Protein 2H0A (pdb70)

B-factor: mean 55.29, std 18.14, range [10.22, 100.34]

CATH classification: 3.40.50.2300 (+1 more: 3.40.50.2300)

Sequence (258 aa):
TVSVLLPFVATEFYRRLVEGIEGVLLEQRYDLALFPILSLARLKYLTDGLILASYDLTRLPTERPVVLVDAQNPRYDSVYLDNRLGGRLAGAYLARFPGPIFAIAVEEEPDRRTVFAERMAGFQEALKEAGRPFSPDRLYITRHSQEGGRLALRHFLEKASPPLNVFAGADQVALGVLEEAVRLGLTPGRDVRVLGFDGHPFAEEAGLSTIAQPVEAMGARAAQLLLERMRGYQGPPREVRFEPVLVERASTGTPPAA

Secondary structure (DSSP, 8-state):
-EEEEE--S--HHHHHHHHHHHHHHGGGT-EEEE----S--------SEEEEES------S-SS-EEEESS--TTSEEEEE-SHHHHHHHHHHHTTSSS-EEEEEE--S-----HHHHHHHHHHHHHHHTT----GGGEEEE-SSHHHHHHHHHHHHTT-PSSEEEE-SSHHHHHHHHHHHHTTS-TTTTSEEEEEES--THHHHHT-EEEE--HHHHHHHHHHHHHHHHTT--SS--EEEE--EEE--TTT------

Organism: Thermus thermophilus (strain ATCC 27634 / DSM 579 / HB8) (NCBI:txid300852)

Nearest PDB structures (foldseek):
  2h0a-assembly1_A  TM=1.004E+00  e=2.219E-51  Thermus thermophilus
  1bdh-assembly1_A  TM=8.514E-01  e=4.051E-16  Escherichia coli
  1jft-assembly1_A-2  TM=8.617E-01  e=2.755E-15  Escherichia coli
  2o20-assembly3_E  TM=8.132E-01  e=8.042E-15  Lactococcus lactis
  1jh9-assembly1_A-2  TM=8.436E-01  e=9.524E-15  Escherichia coli

Foldseek 3Di:
DEEEEEAADPDLLVVLLVVLQCVQQVVVVYHYHYDHDDDDDDPDDDHQAYEYEQADDVVDDDPHAYEYFCDDDQFAAYEHEQLLFQLLLVQLACLLADAEEAEEAADDPPPNDCSRVSSPNSNQVNNVVSVRGDDCQRYHYDHQALVSLLVNLVVNCVVDFPPYEYEHAAVRVLLNVQVNCVVPDDQQGGHYQYEHEAPRPVCVVSQHKYFHDSSSNSSNVSNVVSVCVSVPDDDGHHYHYDYTHTGHGRSYDDSDDD

InterPro domains:
  IPR000843 LacI-type HTH domain [PF00356] (7-52)
  IPR000843 LacI-type HTH domain [PR00036] (7-17)
  IPR000843 LacI-type HTH domain [PR00036] (17-27)
  IPR000843 LacI-type HTH domain [PS50932] (6-60)
  IPR000843 LacI-type HTH domain [SM00354] (5-75)
  IPR000843 LacI-type HTH domain [cd01392] (9-60)
  IPR010982 Lambda repressor-like, DNA-binding domain superfamily [G3DSA:1.10.260.40] (1-61)
  IPR010982 Lambda repressor-like, DNA-binding domain superfamily [SSF47413] (4-63)
  IPR028082 Periplasmic binding protein-like I [SSF53822] (65-339)
  IPR046335 Transcriptional regulator LacI/GalR-like, sensor domain [PF13377] (196-334)

Structure (mmCIF, N/CA/C/O backbone):
data_2H0A
#
_entry.id   2H0A
#
_cell.length_a   74.450
_cell.length_b   74.450
_cell.length_c   138.680
_cell.angle_alpha   90.00
_cell.angle_beta   90.00
_cell.angle_gamma   90.00
#
_symmetry.space_group_name_H-M   'P 41 21 2'
#
loop_
_entity.id
_entity.type
_entity.pdbx_description
1 polymer 'Transcriptional regulator'
2 water water
#
loop_
_atom_site.group_PDB
_atom_site.id
_atom_site.type_symbol
_atom_site.label_atom_id
_atom_site.label_alt_id
_atom_site.label_comp_id
_atom_site.label_asym_id
_atom_site.label_entity_id
_atom_site.label_seq_id
_atom_site.pdbx_PDB_ins_code
_atom_site.Cartn_x
_atom_site.Cartn_y
_atom_site.Cartn_z
_atom_site.occupancy
_atom_site.B_iso_or_equiv
_atom_site.auth_seq_id
_atom_site.auth_comp_id
_atom_site.auth_asym_id
_atom_site.auth_atom_id
_atom_site.pdbx_PDB_model_num
ATOM 1 N N . THR A 1 1 ? 10.141 28.673 63.817 1.00 74.80 65 THR A N 1
ATOM 2 C CA . THR A 1 1 ? 10.411 28.683 65.280 1.00 74.52 65 THR A CA 1
ATOM 3 C C . THR A 1 1 ? 11.684 29.465 65.638 1.00 74.94 65 THR A C 1
ATOM 4 O O . THR A 1 1 ? 11.613 30.571 66.177 1.00 74.47 65 THR A O 1
ATOM 8 N N . VAL A 1 2 ? 12.843 28.904 65.318 1.00 75.26 66 VAL A N 1
ATOM 9 C CA . VAL A 1 2 ? 14.114 29.548 65.632 1.00 74.50 66 VAL A CA 1
ATOM 10 C C . VAL A 1 2 ? 14.976 29.796 64.392 1.00 74.47 66 VAL A C 1
ATOM 11 O O . VAL A 1 2 ? 14.995 28.993 63.453 1.00 74.18 66 VAL A O 1
ATOM 15 N N . SER A 1 3 ? 15.691 30.915 64.402 1.00 73.89 67 SER A N 1
ATOM 16 C CA . SER A 1 3 ? 16.576 31.290 63.302 1.00 73.24 67 SER A CA 1
ATOM 17 C C . SER A 1 3 ? 18.013 31.371 63.830 1.00 71.98 67 SER A C 1
ATOM 18 O O . SER A 1 3 ? 18.249 31.889 64.927 1.00 70.34 67 SER A O 1
ATOM 21 N N . VAL A 1 4 ? 18.970 30.865 63.056 1.00 70.72 68 VAL A N 1
ATOM 22 C CA . VAL A 1 4 ? 20.365 30.884 63.486 1.00 70.69 68 VAL A CA 1
ATOM 23 C C . VAL A 1 4 ? 21.284 31.710 62.578 1.00 70.53 68 VAL A C 1
ATOM 24 O O . VAL A 1 4 ? 21.305 31.523 61.361 1.00 69.91 68 VAL A O 1
ATOM 28 N N . LEU A 1 5 ? 22.035 32.630 63.181 1.00 71.18 69 LEU A N 1
ATOM 29 C CA . LEU A 1 5 ? 22.964 33.478 62.439 1.00 71.76 69 LEU A CA 1
ATOM 30 C C . LEU A 1 5 ? 24.399 33.172 62.838 1.00 71.29 69 LEU A C 1
ATOM 31 O O . LEU A 1 5 ? 24.696 32.927 64.007 1.00 70.67 69 LEU A O 1
ATOM 36 N N . LEU A 1 6 ? 25.286 33.197 61.850 1.00 71.47 70 LEU A N 1
ATOM 37 C CA . LEU A 1 6 ? 26.693 32.875 62.053 1.00 70.99 70 LEU A CA 1
ATOM 38 C C . LEU A 1 6 ? 27.662 34.059 61.963 1.00 72.59 70 LEU A C 1
ATOM 39 O O . LEU A 1 6 ? 27.948 34.540 60.866 1.00 73.59 70 LEU A O 1
ATOM 44 N N . PRO A 1 7 ? 28.175 34.548 63.112 1.00 73.12 71 PRO A N 1
ATOM 45 C CA . PRO A 1 7 ? 29.117 35.679 63.147 1.00 73.64 71 PRO A CA 1
ATOM 46 C C . PRO A 1 7 ? 30.525 35.184 63.495 1.00 74.38 71 PRO A C 1
ATOM 47 O O . PRO A 1 7 ? 30.874 34.050 63.198 1.00 73.59 71 PRO A O 1
ATOM 51 N N . PHE A 1 8 ? 31.343 36.036 64.106 1.00 76.70 72 PHE A N 1
ATOM 52 C CA . PHE A 1 8 ? 32.682 35.615 64.509 1.00 79.12 72 PHE A CA 1
ATOM 53 C C . PHE A 1 8 ? 33.451 36.433 65.568 1.00 78.67 72 PHE A C 1
ATOM 54 O O . PHE A 1 8 ? 33.407 36.116 66.756 0.00 78.54 72 PHE A O 1
ATOM 62 N N . VAL A 1 9 ? 34.161 37.468 65.127 1.00 77.64 73 VAL A N 1
ATOM 63 C CA . VAL A 1 9 ? 35.005 38.326 65.974 1.00 74.65 73 VAL A CA 1
ATOM 64 C C . VAL A 1 9 ? 34.412 38.922 67.249 1.00 72.25 73 VAL A C 1
ATOM 65 O O . VAL A 1 9 ? 35.133 39.134 68.222 1.00 72.75 73 VAL A O 1
ATOM 69 N N . ALA A 1 10 ? 33.112 39.194 67.256 1.00 69.67 74 ALA A N 1
ATOM 70 C CA . ALA A 1 10 ? 32.469 39.800 68.420 1.00 66.42 74 ALA A CA 1
ATOM 71 C C . ALA A 1 10 ? 32.937 41.253 68.508 1.00 64.13 74 ALA A C 1
ATOM 72 O O . ALA A 1 10 ? 33.590 41.660 69.466 1.00 61.59 74 ALA A O 1
ATOM 74 N N . THR A 1 11 ? 32.598 42.019 67.476 1.00 62.01 75 THR A N 1
ATOM 75 C CA . THR A 1 11 ? 32.939 43.433 67.378 1.00 58.99 75 THR A CA 1
ATOM 76 C C . THR A 1 11 ? 31.638 44.219 67.463 1.00 55.62 75 THR A C 1
ATOM 77 O O . THR A 1 11 ? 30.561 43.629 67.446 1.00 55.65 75 THR A O 1
ATOM 81 N N . GLU A 1 12 ? 31.725 45.540 67.557 1.00 50.94 76 GLU A N 1
ATOM 82 C CA . GLU A 1 12 ? 30.520 46.357 67.649 1.00 48.25 76 GLU A CA 1
ATOM 83 C C . GLU A 1 12 ? 29.670 46.227 66.382 1.00 46.82 76 GLU A C 1
ATOM 84 O O . GLU A 1 12 ? 28.457 46.421 66.412 1.00 45.17 76 GLU A O 1
ATOM 90 N N . PHE A 1 13 ? 30.320 45.882 65.274 1.00 45.84 77 PHE A N 1
ATOM 91 C CA . PHE A 1 13 ? 29.645 45.733 63.992 1.00 44.99 77 PHE A CA 1
ATOM 92 C C . PHE A 1 13 ? 28.662 44.580 64.031 1.00 46.03 77 PHE A C 1
ATOM 93 O O . PHE A 1 13 ? 27.616 44.613 63.377 1.00 47.01 77 PHE A O 1
ATOM 101 N N . TYR A 1 14 ? 28.997 43.551 64.795 1.00 46.69 78 TYR A N 1
ATOM 102 C CA . TYR A 1 14 ? 28.120 42.405 64.892 1.00 47.69 78 TYR A CA 1
ATOM 103 C C . TYR A 1 14 ? 27.075 42.628 65.961 1.00 47.55 78 TYR A C 1
ATOM 104 O O . TYR A 1 14 ? 25.984 42.071 65.887 1.00 48.84 78 TYR A O 1
ATOM 113 N N . ARG A 1 15 ? 27.382 43.458 66.949 1.00 46.60 79 ARG A N 1
ATOM 114 C CA . ARG A 1 15 ? 26.388 43.710 67.977 1.00 46.09 79 ARG A CA 1
ATOM 115 C C . ARG A 1 15 ? 25.241 44.437 67.295 1.00 45.95 79 ARG A C 1
ATOM 116 O O . ARG A 1 15 ? 24.082 44.047 67.431 1.00 46.54 79 ARG A O 1
ATOM 124 N N . ARG A 1 16 ? 25.577 45.486 66.546 1.00 45.12 80 ARG A N 1
ATOM 125 C CA . ARG A 1 16 ? 24.579 46.286 65.834 1.00 43.93 80 ARG A CA 1
ATOM 126 C C . ARG A 1 16 ? 23.835 45.476 64.786 1.00 43.00 80 ARG A C 1
ATOM 127 O O . ARG 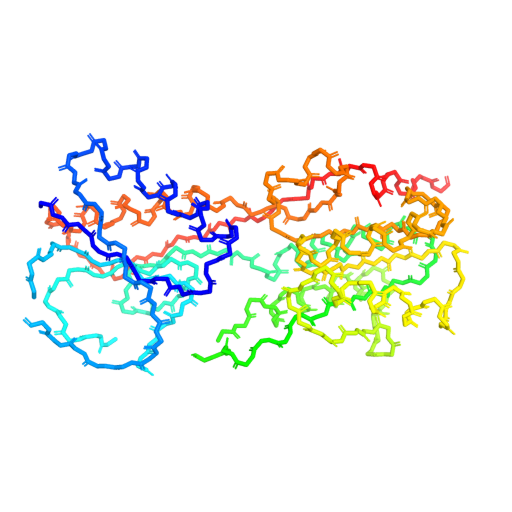A 1 16 ? 22.649 45.694 64.558 1.00 43.18 80 ARG A O 1
ATOM 135 N N . LEU A 1 17 ? 24.543 44.547 64.153 1.00 42.71 81 LEU A N 1
ATOM 136 C CA . LEU A 1 17 ? 23.972 43.705 63.110 1.00 41.96 81 LEU A CA 1
ATOM 137 C C . LEU A 1 17 ? 22.870 42.827 63.677 1.00 41.71 81 LEU A C 1
ATOM 138 O O . LEU A 1 17 ? 21.796 42.710 63.094 1.00 41.41 81 LEU A O 1
ATOM 143 N N . VAL A 1 18 ? 23.142 42.224 64.829 1.00 42.08 82 VAL A N 1
ATOM 144 C CA . VAL A 1 18 ? 22.193 41.341 65.496 1.00 41.02 82 VAL A CA 1
ATOM 145 C C . VAL A 1 18 ? 21.054 42.110 66.144 1.00 42.31 82 VAL A C 1
ATOM 146 O O . VAL A 1 18 ? 19.932 41.616 66.228 1.00 42.29 82 VAL A O 1
ATOM 150 N N . GLU A 1 19 ? 21.336 43.314 66.625 1.00 43.79 83 GLU A N 1
ATOM 151 C CA . GLU A 1 19 ? 20.282 44.116 67.221 1.00 46.12 83 GLU A CA 1
ATOM 152 C C . GLU A 1 19 ? 19.283 44.351 66.102 1.00 47.82 83 GLU A C 1
ATOM 153 O O . GLU A 1 19 ? 18.070 44.342 66.323 1.00 48.67 83 GLU A O 1
ATOM 159 N N . GLY A 1 20 ? 19.812 44.545 64.893 1.00 48.19 84 GLY A N 1
ATOM 160 C CA . GLY A 1 20 ? 18.974 44.774 63.733 1.00 48.53 84 GLY A CA 1
ATOM 161 C C . GLY A 1 20 ? 18.128 43.564 63.392 1.00 49.99 84 GLY A C 1
ATOM 162 O O . GLY A 1 20 ? 16.974 43.705 63.004 1.00 50.63 84 GLY A O 1
ATOM 163 N N . ILE A 1 21 ? 18.702 42.374 63.538 1.00 51.09 85 ILE A N 1
ATOM 164 C CA . ILE A 1 21 ? 18.001 41.126 63.248 1.00 51.73 85 ILE A CA 1
ATOM 165 C C . ILE A 1 21 ? 16.988 40.803 64.338 1.00 54.15 85 ILE A C 1
ATOM 166 O O . ILE A 1 21 ? 15.844 40.454 64.047 1.00 54.27 85 ILE A O 1
ATOM 171 N N . GLU A 1 22 ? 17.414 40.910 65.595 1.00 56.53 86 GLU A N 1
ATOM 172 C CA . GLU A 1 22 ? 16.529 40.630 66.722 1.00 58.93 86 GLU A CA 1
ATOM 173 C C . GLU A 1 22 ? 15.308 41.524 66.646 1.00 58.00 86 GLU A C 1
ATOM 174 O O . GLU A 1 22 ? 14.175 41.062 66.744 1.00 57.06 86 GLU A O 1
ATOM 180 N N . GLY A 1 23 ? 15.553 42.817 66.481 1.00 58.12 87 GLY A N 1
ATOM 181 C CA . GLY A 1 23 ? 14.458 43.758 66.384 1.00 58.36 87 GLY A CA 1
ATOM 182 C C . GLY A 1 23 ? 13.393 43.239 65.446 1.00 58.28 87 GLY A C 1
ATOM 183 O O . GLY A 1 23 ? 12.201 43.308 65.751 1.00 58.38 87 GLY A O 1
ATOM 184 N N . VAL A 1 24 ? 13.821 42.706 64.307 1.00 58.09 88 VAL A N 1
ATOM 185 C CA . VAL A 1 24 ? 12.884 42.182 63.328 1.00 58.45 88 VAL A CA 1
ATOM 186 C C . VAL A 1 24 ? 12.325 40.819 63.711 1.00 60.67 88 VAL A C 1
ATOM 187 O O . VAL A 1 24 ? 11.146 40.704 64.029 1.00 61.07 88 VAL A O 1
ATOM 191 N N . LEU A 1 25 ? 13.176 39.799 63.719 1.00 62.60 89 LEU A N 1
ATOM 192 C CA . LEU A 1 25 ? 12.744 38.440 64.026 1.00 65.45 89 LEU A CA 1
ATOM 193 C C . LEU A 1 25 ? 11.865 38.246 65.259 1.00 67.86 89 LEU A C 1
ATOM 194 O O . LEU A 1 25 ? 10.907 37.477 65.208 1.00 67.63 89 LEU A O 1
ATOM 199 N N . LEU A 1 26 ? 12.177 38.937 66.354 1.00 70.84 90 LEU A N 1
ATOM 200 C CA . LEU A 1 26 ? 11.390 38.796 67.575 1.00 73.09 90 LEU A CA 1
ATOM 201 C C . LEU A 1 26 ? 10.010 39.431 67.471 1.00 73.52 90 LEU A C 1
ATOM 202 O O . LEU A 1 26 ? 9.146 39.188 68.303 1.00 74.29 90 LEU A O 1
ATOM 207 N N . GLU A 1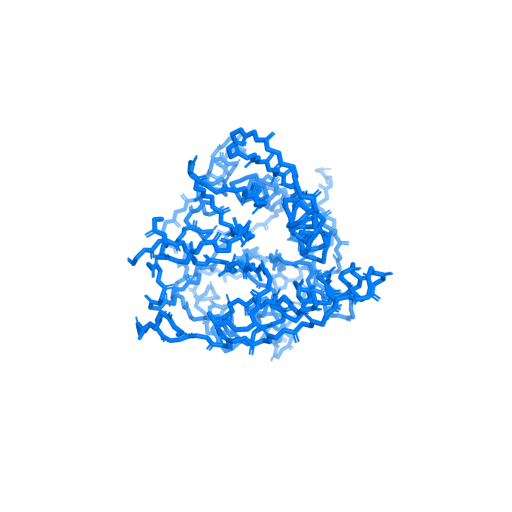 27 ? 9.801 40.257 66.458 1.00 73.94 91 GLU A N 1
ATOM 208 C CA . GLU A 1 27 ? 8.500 40.881 66.255 1.00 74.30 91 GLU A CA 1
ATOM 209 C C . GLU A 1 27 ? 7.568 39.848 65.620 1.00 74.00 91 GLU A C 1
ATOM 210 O O . GLU A 1 27 ? 6.354 39.897 65.793 1.00 74.11 91 GLU A O 1
ATOM 216 N N . GLN A 1 28 ? 8.162 38.912 64.886 1.00 73.41 92 GLN A N 1
ATOM 217 C CA . GLN A 1 28 ? 7.427 37.855 64.200 1.00 72.90 92 GLN A CA 1
ATOM 218 C C . GLN A 1 28 ? 7.447 36.561 64.994 1.00 74.07 92 GLN A C 1
ATOM 219 O O . GLN A 1 28 ? 7.169 35.487 64.459 1.00 73.30 92 GLN A O 1
ATOM 225 N N . ARG A 1 29 ? 7.794 36.679 66.272 1.00 76.12 93 ARG A N 1
ATOM 226 C CA . ARG A 1 29 ? 7.855 35.544 67.190 1.00 77.37 93 ARG A CA 1
ATOM 227 C C . ARG A 1 29 ? 8.880 34.456 66.864 1.00 76.15 93 ARG A C 1
ATOM 228 O O . ARG A 1 29 ? 8.638 33.281 67.132 1.00 76.25 93 ARG A O 1
ATOM 236 N N . TYR A 1 30 ? 10.013 34.832 66.280 1.00 74.56 94 TYR A N 1
ATOM 237 C CA . TYR A 1 30 ? 11.049 33.849 65.981 1.00 73.45 94 TYR A CA 1
ATOM 238 C C . TYR A 1 30 ? 12.165 33.988 67.007 1.00 73.71 94 TYR A C 1
ATOM 239 O O . TYR A 1 30 ? 12.411 35.081 67.521 1.00 72.68 94 TYR A O 1
ATOM 248 N N . ASP A 1 31 ? 12.828 32.878 67.314 1.00 74.71 95 ASP A N 1
ATOM 249 C CA . ASP A 1 31 ? 13.929 32.890 68.271 1.00 75.18 95 ASP A CA 1
ATOM 250 C C . ASP A 1 31 ? 15.248 32.949 67.518 1.00 74.16 95 ASP A C 1
ATOM 251 O O . ASP A 1 31 ? 15.374 32.389 66.431 1.00 74.48 95 ASP A O 1
ATOM 256 N N . LEU A 1 32 ? 16.232 33.623 68.100 1.00 72.97 96 LEU A N 1
ATOM 257 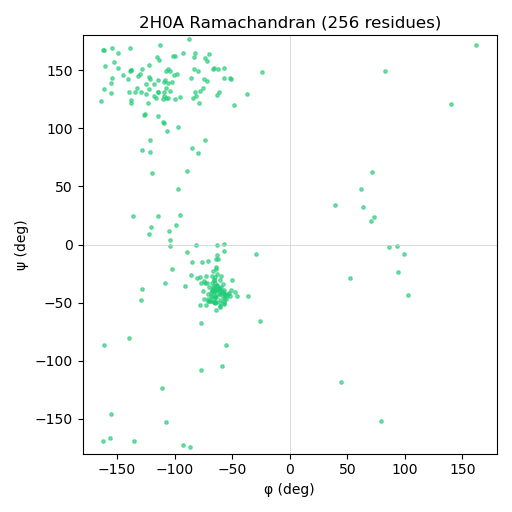C CA . LEU A 1 32 ? 17.531 33.758 67.457 1.00 72.70 96 LEU A CA 1
ATOM 258 C C . LEU A 1 32 ? 18.622 32.914 68.113 1.00 72.45 96 LEU A C 1
ATOM 259 O O . LEU A 1 32 ? 18.850 33.002 69.319 1.00 72.71 96 LEU A O 1
ATOM 264 N N . ALA A 1 33 ? 19.297 32.099 67.308 1.00 71.22 97 ALA A N 1
ATOM 265 C CA . ALA A 1 33 ? 20.374 31.248 67.803 1.00 69.87 97 ALA A CA 1
ATOM 266 C C . ALA A 1 33 ? 21.717 31.747 67.277 1.00 69.27 97 ALA A C 1
ATOM 267 O O . ALA A 1 33 ? 22.053 31.567 66.107 1.00 67.90 97 ALA A O 1
ATOM 269 N N . LEU A 1 34 ? 22.482 32.369 68.162 1.00 69.62 98 LEU A N 1
ATOM 270 C CA . LEU A 1 34 ? 23.783 32.930 67.821 1.00 69.80 98 LEU A CA 1
ATOM 271 C C . LEU A 1 34 ? 24.864 31.848 67.751 1.00 69.18 98 LEU A C 1
ATOM 272 O O . LEU A 1 34 ? 25.109 31.148 68.726 1.00 68.99 98 LEU A O 1
ATOM 277 N N . PHE A 1 35 ? 25.516 31.714 66.604 1.00 69.26 99 PHE A N 1
ATOM 278 C CA . PHE A 1 35 ? 26.564 30.713 66.460 1.00 69.70 99 PHE A CA 1
ATOM 279 C C . PHE A 1 35 ? 27.921 31.293 66.072 1.00 69.22 99 PHE A C 1
ATOM 280 O O . PHE A 1 35 ? 28.299 31.244 64.905 1.00 68.30 99 PHE A O 1
ATOM 288 N N . PRO A 1 36 ? 28.669 31.857 67.043 1.00 69.13 100 PRO A N 1
ATOM 289 C CA . PRO A 1 36 ? 29.984 32.416 66.708 1.00 69.43 100 PRO A CA 1
ATOM 290 C C . PRO A 1 36 ? 30.758 31.347 65.948 1.00 71.07 100 PRO A C 1
ATOM 291 O O . PRO A 1 36 ? 30.666 30.161 66.268 1.00 71.29 100 PRO A O 1
ATOM 295 N N . ILE A 1 37 ? 31.526 31.756 64.947 1.00 73.18 101 ILE A N 1
ATOM 296 C CA . ILE A 1 37 ? 32.232 30.776 64.145 1.00 75.64 101 ILE A CA 1
ATOM 297 C C . ILE A 1 37 ? 33.72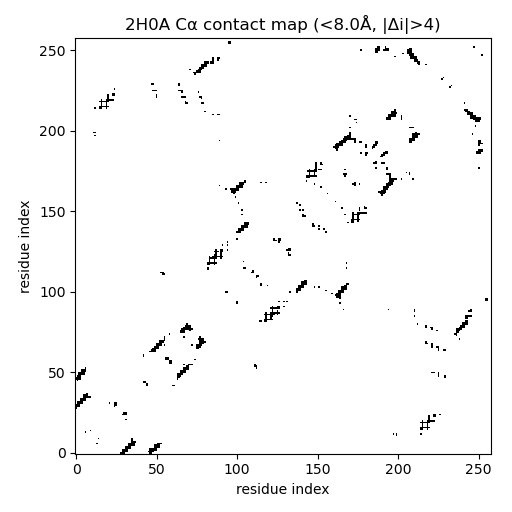0 30.929 63.885 1.00 78.94 101 ILE A C 1
ATOM 298 O O . ILE A 1 37 ? 34.263 32.027 63.777 1.00 78.96 101 ILE A O 1
ATOM 303 N N . LEU A 1 38 ? 34.343 29.760 63.797 1.00 82.04 102 LEU A N 1
ATOM 304 C CA . LEU A 1 38 ? 35.748 29.549 63.491 1.00 84.17 102 LEU A CA 1
ATOM 305 C C . LEU A 1 38 ? 35.530 28.373 62.545 1.00 86.79 102 LEU A C 1
ATOM 306 O O . LEU A 1 38 ? 34.901 27.388 62.927 1.00 87.36 102 LEU A O 1
ATOM 311 N N . SER A 1 39 ? 36.019 28.471 61.316 1.00 89.47 103 SER A N 1
ATOM 312 C CA . SER A 1 39 ? 35.811 27.402 60.331 1.00 91.39 103 SER A CA 1
ATOM 313 C C . SER A 1 39 ? 35.849 25.981 60.890 1.00 93.83 103 SER A C 1
ATOM 314 O O . SER A 1 39 ? 36.782 25.602 61.601 1.00 94.95 103 SER A O 1
ATOM 317 N N . LEU A 1 40 ? 34.817 25.213 60.553 1.00 95.36 104 LEU A N 1
ATOM 318 C CA . LEU A 1 40 ? 34.663 23.821 60.961 1.00 96.95 104 LEU A CA 1
ATOM 319 C C . LEU A 1 40 ? 33.762 23.144 59.922 1.00 98.83 104 LEU A C 1
ATOM 320 O O . LEU A 1 40 ? 33.809 23.481 58.742 1.00 100.24 104 LEU A O 1
ATOM 325 N N . ALA A 1 41 ? 32.939 22.198 60.357 1.00 99.94 105 ALA A N 1
ATOM 326 C CA . ALA A 1 41 ? 32.026 21.515 59.450 1.00 100.11 105 ALA A CA 1
ATOM 327 C C . ALA A 1 41 ? 30.954 20.790 60.243 1.00 100.32 105 ALA A C 1
ATOM 328 O O . ALA A 1 41 ? 31.252 19.957 61.100 1.00 100.27 105 ALA A O 1
ATOM 330 N N . ARG A 1 42 ? 29.701 21.115 59.948 1.00 100.18 106 ARG A N 1
ATOM 331 C CA . ARG A 1 42 ? 28.587 20.507 60.654 1.00 100.20 106 ARG A CA 1
ATOM 332 C C . ARG A 1 42 ? 27.314 20.530 59.814 1.00 100.13 106 ARG A C 1
ATOM 333 O O . ARG A 1 42 ? 26.928 21.572 59.272 1.00 100.25 106 ARG A O 1
ATOM 341 N N . LEU A 1 43 ? 26.659 19.377 59.718 1.00 100.21 107 LEU A N 1
ATOM 342 C CA . LEU A 1 43 ? 25.420 19.270 58.959 1.00 100.28 107 LEU A CA 1
ATOM 343 C C . LEU A 1 43 ? 24.257 18.950 59.892 1.00 100.33 107 LEU A C 1
ATOM 344 O O . LEU A 1 43 ? 23.249 18.386 59.468 1.00 100.27 107 LEU A O 1
ATOM 349 N N . LYS A 1 44 ? 24.405 19.317 61.163 1.00 100.24 108 LYS A N 1
ATOM 350 C CA . LYS A 1 44 ? 23.359 19.071 62.142 1.00 100.03 108 LYS A CA 1
ATOM 351 C C . LYS A 1 44 ? 22.747 17.683 62.067 1.00 99.24 108 LYS A C 1
ATOM 352 O O . LYS A 1 44 ? 21.540 17.515 62.244 1.00 98.00 108 LYS A O 1
ATOM 353 N N . TYR A 1 54 ? 19.385 20.492 61.231 1.00 93.28 118 TYR A N 1
ATOM 354 C CA . TYR A 1 54 ? 19.247 20.759 62.657 1.00 93.01 118 TYR A CA 1
ATOM 355 C C . TYR A 1 54 ? 17.839 21.253 62.992 1.00 92.65 118 TYR A C 1
ATOM 356 O O . TYR A 1 54 ? 16.922 21.145 62.173 1.00 92.62 118 TYR A O 1
ATOM 358 N N . LEU A 1 55 ? 17.674 21.797 64.196 1.00 91.83 119 LEU A N 1
ATOM 359 C CA . LEU A 1 55 ? 16.378 22.300 64.647 1.00 90.37 119 LEU A CA 1
ATOM 360 C C . LEU A 1 55 ? 16.223 23.813 64.467 1.00 89.06 119 LEU A C 1
ATOM 361 O O . LEU A 1 55 ? 15.796 24.522 65.383 1.00 89.11 119 LEU A O 1
ATOM 363 N N . THR A 1 56 ? 16.572 24.300 63.279 1.00 86.77 120 THR A N 1
ATOM 364 C CA . THR A 1 56 ? 16.458 25.718 62.962 1.00 83.27 120 THR A CA 1
ATOM 365 C C . THR A 1 56 ? 15.683 25.866 61.647 1.00 81.71 120 THR A C 1
ATOM 366 O O . THR A 1 56 ? 15.717 24.978 60.790 1.00 80.92 120 THR A O 1
ATOM 370 N N . ASP A 1 57 ? 14.984 26.986 61.496 1.00 79.28 121 ASP A N 1
ATOM 371 C CA . ASP A 1 57 ? 14.181 27.238 60.303 1.00 76.80 121 ASP A CA 1
ATOM 372 C C . ASP A 1 57 ? 14.930 27.970 59.193 1.00 74.57 121 ASP A C 1
ATOM 373 O O . ASP A 1 57 ? 14.704 27.712 58.008 1.00 74.63 121 ASP A O 1
ATOM 378 N N . GLY A 1 58 ? 15.816 28.884 59.578 1.00 71.62 122 GLY A N 1
ATOM 379 C CA . GLY A 1 58 ? 16.570 29.636 58.591 1.00 67.57 122 GLY A CA 1
ATOM 380 C C . GLY A 1 58 ? 17.917 30.102 59.103 1.00 65.11 122 GLY A C 1
ATOM 381 O O . GLY A 1 58 ? 18.118 30.240 60.308 1.00 63.71 122 GLY A O 1
ATOM 382 N N . LEU A 1 59 ? 18.834 30.360 58.176 1.00 63.66 123 LEU A N 1
ATOM 383 C CA . LEU A 1 59 ? 20.182 30.799 58.527 1.00 62.43 123 LEU A CA 1
ATOM 384 C C . LEU A 1 59 ? 20.599 32.152 57.928 1.00 61.42 123 LEU A C 1
ATOM 385 O O . LEU A 1 59 ? 20.398 32.418 56.738 1.00 60.18 123 LEU A O 1
ATOM 390 N N . ILE A 1 60 ? 21.190 32.996 58.770 1.00 60.26 124 ILE A N 1
ATOM 391 C CA . ILE A 1 60 ? 21.676 34.310 58.356 1.00 59.16 124 ILE A CA 1
ATOM 392 C C . ILE A 1 60 ? 23.197 34.299 58.498 1.00 58.92 124 ILE A C 1
ATOM 393 O O . ILE A 1 60 ? 23.717 34.252 59.609 1.00 58.87 124 ILE A O 1
ATOM 398 N N . LEU A 1 61 ? 23.907 34.333 57.375 1.00 58.87 125 LEU A N 1
ATOM 399 C CA . LEU A 1 61 ? 25.367 34.307 57.399 1.00 59.54 125 LEU A CA 1
ATOM 400 C C . LEU A 1 61 ? 25.946 35.712 57.334 1.00 59.73 125 LEU A C 1
ATOM 401 O O . LEU A 1 61 ? 25.629 36.473 56.427 1.00 60.56 125 LEU A O 1
ATOM 406 N N . ALA A 1 62 ? 26.816 36.045 58.284 1.00 60.31 126 ALA A N 1
ATOM 407 C CA . ALA A 1 62 ? 27.408 37.379 58.338 1.00 60.11 126 ALA A CA 1
ATOM 408 C C . ALA A 1 62 ? 28.873 37.516 57.900 1.00 60.61 126 ALA A C 1
ATOM 409 O O . ALA A 1 62 ? 29.721 36.680 58.213 1.00 59.90 126 ALA A O 1
ATOM 411 N N . SER A 1 63 ? 29.132 38.598 57.167 1.00 62.79 127 SER A N 1
ATOM 412 C CA . SER A 1 63 ? 30.453 38.985 56.667 1.00 63.32 127 SER A CA 1
ATOM 413 C C . SER A 1 63 ? 31.287 37.984 55.890 1.00 65.62 127 SER A C 1
ATOM 414 O O . SER A 1 63 ? 32.086 38.383 55.056 1.00 64.30 127 SER A O 1
ATOM 417 N N . TYR A 1 64 ? 31.122 36.692 56.146 1.00 69.99 128 TYR A N 1
ATOM 418 C CA . TYR A 1 64 ? 31.920 35.696 55.430 1.00 74.53 128 TYR A CA 1
ATOM 419 C C . TYR A 1 64 ? 31.099 34.793 54.533 1.00 77.06 128 TYR A C 1
ATOM 420 O O . TYR A 1 64 ? 30.092 34.225 54.951 1.00 77.56 128 TYR A O 1
ATOM 429 N N . ASP A 1 65 ? 31.557 34.652 53.294 1.00 80.53 129 ASP A N 1
ATOM 430 C CA . ASP A 1 65 ? 30.820 33.901 52.291 1.00 84.89 129 ASP A CA 1
ATOM 431 C C . ASP A 1 65 ? 30.759 32.376 52.211 1.00 87.92 129 ASP A C 1
ATOM 432 O O . ASP A 1 65 ? 30.093 31.725 53.012 1.00 89.21 129 ASP A O 1
ATOM 437 N N . LEU A 1 66 ? 31.435 31.819 51.213 1.00 91.34 130 LEU A N 1
ATOM 438 C CA . LEU A 1 66 ? 31.390 30.387 50.941 1.00 94.42 130 LEU A CA 1
ATOM 439 C C . LEU A 1 66 ? 32.349 29.447 51.654 1.00 96.49 130 LEU A C 1
ATOM 440 O O . LEU A 1 66 ? 33.084 29.830 52.561 1.00 97.52 130 LEU A O 1
ATOM 445 N N . THR A 1 67 ? 32.297 28.190 51.227 1.00 97.90 131 THR A N 1
ATOM 446 C CA . THR A 1 67 ? 33.118 27.102 51.759 1.00 98.65 131 THR A CA 1
ATOM 447 C C . THR A 1 67 ? 34.475 27.546 52.307 1.00 98.10 131 THR A C 1
ATOM 448 O O . THR A 1 67 ? 35.376 27.906 51.549 1.00 97.47 131 THR A O 1
ATOM 452 N N . ARG A 1 74 ? 26.966 27.615 48.494 1.00 95.98 138 ARG A N 1
ATOM 453 C CA . ARG A 1 74 ? 26.816 26.197 48.204 1.00 95.29 138 ARG A CA 1
ATOM 454 C C . ARG A 1 74 ? 26.791 25.419 49.522 1.00 95.72 138 ARG A C 1
ATOM 455 O O . ARG A 1 74 ? 27.490 24.419 49.674 1.00 95.79 138 ARG A O 1
ATOM 463 N N . LEU A 1 75 ? 25.990 25.890 50.477 1.00 96.21 139 LEU A N 1
ATOM 464 C CA . LEU A 1 75 ? 25.877 25.232 51.781 1.00 96.71 139 LEU A CA 1
ATOM 465 C C . LEU A 1 75 ? 25.082 23.934 51.671 1.00 97.67 139 LEU A C 1
ATOM 466 O O . LEU A 1 75 ? 24.343 23.731 50.706 1.00 98.80 139 LEU A O 1
ATOM 471 N N . PRO A 1 76 ? 25.231 23.036 52.659 1.00 97.91 140 PRO A N 1
ATOM 472 C CA . PRO A 1 76 ? 24.544 21.740 52.693 1.00 98.00 140 PRO A CA 1
ATOM 473 C C . PRO A 1 76 ? 23.089 21.688 53.176 1.00 98.04 140 PRO A C 1
ATOM 474 O O . PRO A 1 76 ? 22.329 20.813 52.758 1.00 98.58 140 PRO A O 1
ATOM 478 N N . THR A 1 77 ? 22.698 22.609 54.050 1.00 97.56 141 THR A N 1
ATOM 479 C CA . THR A 1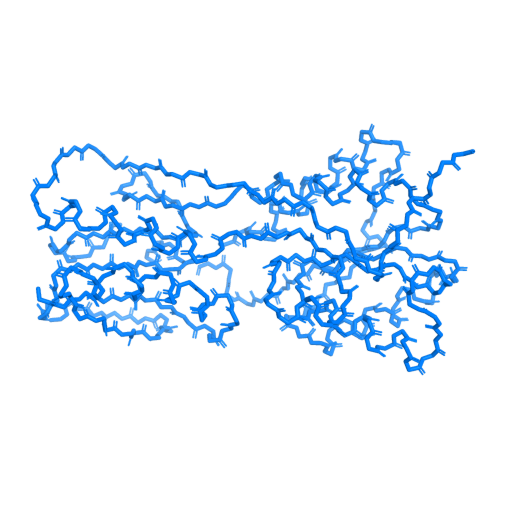 77 ? 21.342 22.606 54.596 1.00 96.50 141 THR A CA 1
ATOM 480 C C . THR A 1 77 ? 20.197 22.874 53.614 1.00 94.71 141 THR A C 1
ATOM 481 O O . THR A 1 77 ? 20.364 23.539 52.593 1.00 93.56 141 THR A O 1
ATOM 485 N N . GLU A 1 78 ? 19.034 22.317 53.941 1.00 93.88 142 GLU A N 1
ATOM 486 C CA . GLU A 1 78 ? 17.825 22.485 53.143 1.00 92.94 142 GLU A CA 1
ATOM 487 C C . GLU A 1 78 ? 17.149 23.785 53.572 1.00 90.22 142 GLU A C 1
ATOM 488 O O . GLU A 1 78 ? 16.263 24.301 52.889 1.00 90.05 142 GLU A O 1
ATOM 494 N N . ARG A 1 79 ? 17.576 24.305 54.718 1.00 87.06 143 ARG A N 1
ATOM 495 C CA . ARG A 1 79 ? 17.035 25.549 55.246 1.00 84.16 143 ARG A CA 1
ATOM 496 C C . ARG A 1 79 ? 17.419 26.724 54.350 1.00 80.71 143 ARG A C 1
ATOM 497 O O . ARG A 1 79 ? 18.458 26.701 53.682 1.00 80.50 143 ARG A O 1
ATOM 505 N N . PRO A 1 80 ? 16.575 27.765 54.314 1.00 76.56 144 PRO A N 1
ATOM 506 C CA . PRO A 1 80 ? 16.869 28.940 53.490 1.00 72.76 144 PRO A CA 1
ATOM 507 C C . PRO A 1 80 ? 18.017 29.736 54.122 1.00 69.32 144 PRO A C 1
ATOM 508 O O . PRO A 1 80 ? 18.090 29.874 55.348 1.00 68.42 144 PRO A O 1
ATOM 512 N N . VAL A 1 81 ? 18.913 30.253 53.288 1.00 65.36 145 VAL A N 1
ATOM 513 C CA . VAL A 1 81 ? 20.048 31.016 53.788 1.00 61.35 145 VAL A CA 1
ATOM 514 C C . VAL A 1 81 ? 20.134 32.404 53.155 1.00 59.78 145 VAL A C 1
ATOM 515 O O . VAL A 1 81 ? 20.076 32.554 51.933 1.00 59.48 145 VAL A O 1
ATOM 519 N N . VAL A 1 82 ? 20.269 33.420 53.999 1.00 57.76 146 VAL A N 1
ATOM 520 C CA . VAL A 1 82 ? 20.377 34.792 53.529 1.00 56.81 146 VAL A CA 1
ATOM 521 C C . VAL A 1 82 ? 21.670 35.409 54.060 1.00 56.66 146 VAL A C 1
ATOM 522 O O . VAL A 1 82 ? 21.896 35.452 55.271 1.00 57.01 146 VAL A O 1
ATOM 526 N N . LEU A 1 83 ? 22.519 35.867 53.142 1.00 55.64 147 LEU A N 1
ATOM 527 C CA . LEU A 1 83 ? 23.799 36.484 53.488 1.00 54.51 147 LEU A CA 1
ATOM 528 C C . LEU A 1 83 ? 23.652 37.969 53.778 1.00 53.44 147 LEU A C 1
ATOM 529 O O . LEU A 1 83 ? 22.867 38.656 53.131 1.00 54.24 147 LEU A O 1
ATOM 534 N N . VAL A 1 84 ? 24.412 38.461 54.748 1.00 51.22 148 VAL A N 1
ATOM 535 C CA . VAL A 1 84 ? 24.384 39.871 55.085 1.00 50.74 148 VAL A CA 1
ATOM 536 C C . VAL A 1 84 ? 25.823 40.345 55.192 1.00 52.28 148 VAL A C 1
ATOM 537 O O . VAL A 1 84 ? 26.658 39.673 55.796 1.00 51.48 148 VAL A O 1
ATOM 541 N N . ASP A 1 85 ? 26.102 41.503 54.597 1.00 54.04 149 ASP A N 1
ATOM 542 C CA . ASP A 1 85 ? 27.442 42.074 54.578 1.00 55.38 149 ASP A CA 1
ATOM 543 C C . ASP A 1 85 ? 28.303 41.215 53.667 1.00 56.24 149 ASP A C 1
ATOM 544 O O . ASP A 1 85 ? 29.528 41.225 53.753 1.00 54.99 149 ASP A O 1
ATOM 549 N N . ALA A 1 86 ? 27.638 40.458 52.799 1.00 58.56 150 ALA A N 1
ATOM 550 C CA . ALA A 1 86 ? 28.304 39.574 51.846 1.00 59.68 150 ALA A CA 1
ATOM 551 C C . ALA A 1 86 ? 27.445 39.459 50.594 1.00 60.30 150 ALA A C 1
ATOM 552 O O . ALA A 1 86 ? 26.276 39.833 50.608 1.00 60.63 150 ALA A O 1
ATOM 554 N N . GLN A 1 87 ? 28.029 38.951 49.514 1.00 61.95 151 GLN A N 1
ATOM 555 C CA . GLN A 1 87 ? 27.308 38.784 48.257 1.00 63.25 151 GLN A CA 1
ATOM 556 C C . GLN A 1 87 ? 27.523 37.393 47.700 1.00 63.94 151 GLN A C 1
ATOM 557 O O . GLN A 1 87 ? 28.603 36.823 47.828 1.00 64.69 151 GLN A O 1
ATOM 563 N N . ASN A 1 88 ? 26.494 36.856 47.063 1.00 65.04 152 ASN A N 1
ATOM 564 C CA . ASN A 1 88 ? 26.580 35.533 46.480 1.00 65.37 152 ASN A CA 1
ATOM 565 C C . ASN A 1 88 ? 25.473 35.377 45.444 1.00 65.39 152 ASN A C 1
ATOM 566 O O . ASN A 1 88 ? 24.319 35.736 45.689 1.00 65.46 152 ASN A O 1
ATOM 571 N N . PRO A 1 89 ? 25.818 34.852 44.264 1.00 64.84 153 PRO A N 1
ATOM 572 C CA . PRO A 1 89 ? 24.861 34.642 43.177 1.00 64.52 153 PRO A CA 1
ATOM 573 C C . PRO A 1 89 ? 23.775 33.628 43.525 1.00 64.86 153 PRO A C 1
ATOM 574 O O . PRO A 1 89 ? 22.712 33.613 42.901 1.00 65.72 153 PRO A O 1
ATOM 578 N N . ARG A 1 90 ? 24.039 32.794 44.529 1.00 64.00 154 ARG A N 1
ATOM 579 C CA . ARG A 1 90 ? 23.096 31.753 44.924 1.00 62.62 154 ARG A CA 1
ATOM 580 C C . ARG A 1 90 ? 22.290 31.994 46.188 1.00 60.57 154 ARG A C 1
ATOM 581 O O . ARG A 1 90 ? 21.468 31.159 46.561 1.00 60.76 154 ARG A O 1
ATOM 589 N N . TYR A 1 91 ? 22.513 33.116 46.854 1.00 59.12 155 TYR A N 1
ATOM 590 C CA . TYR A 1 91 ? 21.775 33.399 48.079 1.00 59.03 155 TYR A CA 1
ATOM 591 C C . TYR A 1 91 ? 21.337 34.854 48.151 1.00 56.72 155 TYR A C 1
ATOM 592 O O . TYR A 1 91 ? 21.996 35.731 47.590 1.00 56.19 155 TYR A O 1
ATOM 601 N N . ASP A 1 92 ? 20.216 35.108 48.824 1.00 54.11 156 ASP A N 1
ATOM 602 C CA . ASP A 1 92 ? 19.746 36.477 48.996 1.00 51.08 156 ASP A CA 1
ATOM 603 C C . ASP A 1 92 ? 20.864 37.163 49.774 1.00 51.73 156 ASP A C 1
ATOM 604 O O . ASP A 1 92 ? 21.339 36.641 50.788 1.00 51.25 156 ASP A O 1
ATOM 609 N N . SER A 1 93 ? 21.285 38.331 49.308 1.00 51.61 157 SER A N 1
ATOM 610 C CA . SER A 1 93 ? 22.372 39.025 49.961 1.00 50.12 157 SER A CA 1
ATOM 611 C C . SER A 1 93 ? 22.141 40.506 50.175 1.00 49.90 157 SER A C 1
ATOM 612 O O . SER A 1 93 ? 21.746 41.227 49.258 1.00 52.08 157 SER A O 1
ATOM 615 N N . VAL A 1 94 ? 22.386 40.959 51.396 1.00 47.73 158 VAL A N 1
ATOM 616 C CA . VAL A 1 94 ? 22.284 42.372 51.700 1.00 45.46 158 VAL A CA 1
ATOM 617 C C . VAL A 1 94 ? 23.756 42.761 51.875 1.00 44.63 158 VAL A C 1
ATOM 618 O O . VAL A 1 94 ? 24.557 41.976 52.383 1.00 44.39 158 VAL A O 1
ATOM 622 N N . TYR A 1 95 ? 24.130 43.944 51.410 1.00 43.03 159 TYR A N 1
ATOM 623 C CA . TYR A 1 95 ? 25.519 44.377 51.515 1.00 40.78 159 TYR A CA 1
ATOM 624 C C . TYR A 1 95 ? 25.619 45.879 51.342 1.00 39.52 159 TYR A C 1
ATOM 625 O O . TYR A 1 95 ? 24.670 46.522 50.908 1.00 38.23 159 TYR A O 1
ATOM 634 N N . LEU A 1 96 ? 26.786 46.423 51.676 1.00 40.10 160 LEU A N 1
ATOM 635 C CA . LEU A 1 96 ? 27.034 47.852 51.572 1.00 41.54 160 LEU A CA 1
ATOM 636 C C . LEU A 1 96 ? 27.965 48.184 50.419 1.00 43.39 160 LEU A C 1
ATOM 637 O O . LEU A 1 96 ? 28.827 47.388 50.064 1.00 44.79 160 LEU A O 1
ATOM 642 N N . ASP A 1 97 ? 27.790 49.366 49.840 1.00 45.29 161 ASP A N 1
ATOM 643 C CA . ASP A 1 97 ? 28.660 49.814 48.756 1.00 46.94 161 ASP A CA 1
ATOM 644 C C . ASP A 1 97 ? 29.880 50.451 49.431 1.00 47.54 161 ASP A C 1
ATOM 645 O O . ASP A 1 97 ? 29.939 51.670 49.607 1.00 47.16 161 ASP A O 1
ATOM 650 N N . ASN A 1 98 ? 30.843 49.620 49.818 1.00 48.44 162 ASN A N 1
ATOM 651 C CA . ASN A 1 98 ? 32.050 50.101 50.481 1.00 49.33 162 ASN A CA 1
ATOM 652 C C . ASN A 1 98 ? 32.972 50.945 49.619 1.00 48.60 162 ASN A C 1
ATOM 653 O O . ASN A 1 98 ? 33.713 51.765 50.149 1.00 47.11 162 ASN A O 1
ATOM 658 N N . ARG A 1 99 ? 32.942 50.742 48.302 1.00 49.45 163 ARG A N 1
ATOM 659 C CA . ARG A 1 99 ? 33.794 51.521 47.401 1.00 49.23 163 ARG A CA 1
ATOM 660 C C . ARG A 1 99 ? 33.314 52.959 47.502 1.00 48.24 163 ARG A C 1
ATOM 661 O O . ARG A 1 99 ? 34.109 53.895 47.585 1.00 47.89 163 ARG A O 1
ATOM 669 N N . LEU A 1 100 ? 31.999 53.125 47.468 1.00 46.72 164 LEU A N 1
ATOM 670 C CA . LEU A 1 100 ? 31.403 54.432 47.641 1.00 46.29 164 LEU A CA 1
ATOM 671 C C . LEU A 1 100 ? 31.607 54.589 49.145 1.00 47.39 164 LEU A C 1
ATOM 672 O O . LEU A 1 100 ? 31.483 53.616 49.899 1.00 49.09 164 LEU A O 1
ATOM 677 N N . GLY A 1 101 ? 31.916 55.787 49.608 1.00 46.05 165 GLY A N 1
ATOM 678 C CA . GLY A 1 101 ? 32.151 55.919 51.037 1.00 45.84 165 GLY A CA 1
ATOM 679 C C . GLY A 1 101 ? 33.651 55.992 51.164 1.00 44.00 165 GLY A C 1
ATOM 680 O O . GLY A 1 101 ? 34.186 56.794 51.923 1.00 42.84 165 GLY A O 1
ATOM 681 N N . GLY A 1 102 ? 34.330 55.123 50.421 1.00 43.25 166 GLY A N 1
ATOM 682 C CA . GLY A 1 102 ? 35.773 55.176 50.392 1.00 42.40 166 GLY A CA 1
ATOM 683 C C . GLY A 1 102 ? 35.966 56.468 49.620 1.00 41.85 166 GLY A C 1
ATOM 684 O O . GLY A 1 102 ? 36.858 57.268 49.899 1.00 40.89 166 GLY A O 1
ATOM 685 N N . ARG A 1 103 ? 35.075 56.674 48.651 1.00 42.27 167 ARG A N 1
ATOM 686 C CA . ARG A 1 103 ? 35.087 57.867 47.816 1.00 41.31 167 ARG A CA 1
ATOM 687 C C . ARG A 1 103 ? 34.545 59.043 48.604 1.00 39.29 167 ARG A C 1
ATOM 688 O O . ARG A 1 103 ? 35.060 60.151 48.500 1.00 38.51 167 ARG A O 1
ATOM 696 N N . LEU A 1 104 ? 33.503 58.805 49.391 1.00 37.36 168 LEU A N 1
ATOM 697 C CA . LEU A 1 104 ? 32.945 59.879 50.196 1.00 37.13 168 LEU A CA 1
ATOM 698 C C . LEU A 1 104 ? 34.052 60.388 51.121 1.00 36.83 168 LEU A C 1
ATOM 699 O O . LEU A 1 104 ? 34.164 61.588 51.376 1.00 38.17 168 LEU A O 1
ATOM 704 N N . ALA A 1 105 ? 34.887 59.467 51.592 1.00 35.50 169 ALA A N 1
ATOM 705 C CA . ALA A 1 105 ? 36.000 59.800 52.473 1.00 33.92 169 ALA A CA 1
ATOM 706 C C . ALA A 1 105 ? 37.102 60.566 51.740 1.00 33.21 169 ALA A C 1
ATOM 707 O O . ALA A 1 105 ? 37.586 61.593 52.221 1.00 30.88 169 ALA A O 1
ATOM 709 N N . GLY A 1 106 ? 37.505 60.053 50.583 1.00 33.26 170 GLY A N 1
ATOM 710 C CA . GLY A 1 106 ? 38.551 60.704 49.812 1.00 34.46 170 GLY A CA 1
ATOM 711 C C . GLY A 1 106 ? 38.188 62.117 49.382 1.00 35.30 170 GLY A C 1
ATOM 712 O O . GLY A 1 106 ? 38.938 63.068 49.638 1.00 35.94 170 GLY A O 1
ATOM 713 N N . ALA A 1 107 ? 37.037 62.251 48.725 1.00 33.81 171 ALA A N 1
ATOM 714 C CA . ALA A 1 107 ? 36.555 63.541 48.253 1.00 33.27 171 ALA A CA 1
ATOM 715 C C . ALA A 1 107 ? 36.362 64.510 49.402 1.00 34.48 171 ALA A C 1
ATOM 716 O O . ALA A 1 107 ? 36.455 65.718 49.222 1.00 35.84 171 ALA A O 1
ATOM 718 N N . TYR A 1 108 ? 36.095 63.979 50.589 1.00 35.85 172 TYR A N 1
ATOM 719 C CA . TYR A 1 108 ? 35.876 64.824 51.749 1.00 36.85 172 TYR A CA 1
ATOM 720 C C . TYR A 1 108 ? 37.176 65.352 52.336 1.00 37.66 172 TYR A C 1
ATOM 721 O O . TYR A 1 108 ? 37.321 66.558 52.552 1.00 37.90 172 TYR A O 1
ATOM 730 N N . LEU A 1 109 ? 38.109 64.441 52.607 1.00 38.70 173 LEU A N 1
ATOM 731 C CA . LEU A 1 109 ? 39.403 64.792 53.180 1.00 38.65 173 LEU A CA 1
ATOM 732 C C . LEU A 1 109 ? 40.195 65.651 52.211 1.00 39.62 173 LEU A C 1
ATOM 733 O O . LEU A 1 109 ? 41.025 66.465 52.615 1.00 40.47 173 LEU A O 1
ATOM 738 N N . ALA A 1 110 ? 39.921 65.461 50.926 1.00 39.34 174 ALA A N 1
ATOM 739 C CA . ALA A 1 110 ? 40.575 66.214 49.872 1.00 39.28 174 ALA A CA 1
ATOM 740 C C . ALA A 1 110 ? 40.264 67.706 49.963 1.00 40.79 174 ALA A C 1
ATOM 741 O O . ALA A 1 110 ? 40.754 68.494 49.166 1.00 43.40 174 ALA A O 1
ATOM 743 N N . ARG A 1 111 ? 39.461 68.102 50.937 1.00 41.37 175 ARG A N 1
ATOM 744 C CA . ARG A 1 111 ? 39.093 69.502 51.064 1.00 41.99 175 ARG A CA 1
ATOM 745 C C . ARG A 1 111 ? 39.821 70.183 52.212 1.00 42.95 175 ARG A C 1
ATOM 746 O O . ARG A 1 111 ? 39.482 71.306 52.585 1.00 43.05 175 ARG A O 1
ATOM 754 N N . PHE A 1 112 ? 40.827 69.507 52.761 1.00 44.05 176 PHE A N 1
ATOM 755 C CA . PHE A 1 112 ? 41.587 70.044 53.889 1.00 42.99 176 PHE A CA 1
ATOM 756 C C . PHE A 1 112 ? 43.088 70.190 53.659 1.00 42.68 176 PHE A C 1
ATOM 757 O O . PHE A 1 112 ? 43.683 69.491 52.844 1.00 41.15 176 PHE A O 1
ATOM 765 N N . PRO A 1 113 ? 43.717 71.117 54.390 1.00 43.76 177 PRO A N 1
ATOM 766 C CA . PRO A 1 113 ? 45.156 71.387 54.309 1.00 44.13 177 PRO A CA 1
ATOM 767 C C . PRO A 1 113 ? 45.967 70.244 54.946 1.00 44.89 177 PRO A C 1
ATOM 768 O O . PRO A 1 113 ? 45.445 69.488 55.772 1.00 45.24 177 PRO A O 1
ATOM 772 N N . GLY A 1 114 ? 47.236 70.121 54.564 1.00 44.06 178 GLY A N 1
ATOM 773 C CA . GLY A 1 114 ? 48.075 69.078 55.123 1.00 42.96 178 GLY A CA 1
ATOM 774 C C . GLY A 1 114 ? 47.899 67.741 54.428 1.00 42.96 178 GLY A C 1
ATOM 775 O O . GLY A 1 114 ? 46.806 67.444 53.943 1.00 43.64 178 GLY A O 1
ATOM 776 N N . PRO A 1 115 ? 48.955 66.905 54.374 1.00 41.46 179 PRO A N 1
ATOM 777 C CA . PRO A 1 115 ? 48.956 65.581 53.739 1.00 39.89 179 PRO A CA 1
ATOM 778 C C . PRO A 1 115 ? 47.905 64.620 54.284 1.00 38.43 179 PRO A C 1
ATOM 779 O O . PRO A 1 115 ? 47.618 64.591 55.476 1.00 38.69 179 PRO A O 1
ATOM 783 N N . ILE A 1 116 ? 47.344 63.823 53.392 1.00 37.29 180 ILE A N 1
ATOM 784 C CA . ILE A 1 116 ? 46.317 62.866 53.749 1.00 36.55 180 ILE A CA 1
ATOM 785 C C . ILE A 1 116 ? 46.895 61.455 53.904 1.00 36.63 180 ILE A C 1
ATOM 786 O O . ILE A 1 116 ? 47.554 60.933 52.994 1.00 36.02 180 ILE A O 1
ATOM 791 N N . PHE A 1 117 ? 46.654 60.853 55.067 1.00 35.05 181 PHE A N 1
ATOM 792 C CA . PHE A 1 117 ? 47.133 59.508 55.359 1.00 34.32 181 PHE A CA 1
ATOM 793 C C . PHE A 1 117 ? 45.933 58.596 55.522 1.00 35.31 181 PHE A C 1
ATOM 794 O O . PHE A 1 117 ? 44.816 59.055 55.758 1.00 35.82 181 PHE A O 1
ATOM 802 N N . ALA A 1 118 ? 46.176 57.298 55.411 1.00 35.90 182 ALA A N 1
ATOM 803 C CA . ALA A 1 118 ? 45.120 56.316 55.548 1.00 36.84 182 ALA A CA 1
ATOM 804 C C . ALA A 1 118 ? 45.600 55.111 56.350 1.00 37.48 182 ALA A C 1
ATOM 805 O O . ALA A 1 118 ? 46.789 54.760 56.334 1.00 35.94 182 ALA A O 1
ATOM 807 N N . ILE A 1 119 ? 44.665 54.490 57.061 1.00 39.23 183 ILE A N 1
ATOM 808 C CA . ILE A 1 119 ? 44.966 53.315 57.860 1.00 41.22 183 ILE A CA 1
ATOM 809 C C . ILE A 1 119 ? 44.175 52.152 57.269 1.00 43.27 183 ILE A C 1
ATOM 810 O O . ILE A 1 119 ? 42.959 52.242 57.087 1.00 43.59 183 ILE A O 1
ATOM 815 N N . ALA A 1 120 ? 44.882 51.072 56.951 1.00 45.15 184 ALA A N 1
ATOM 816 C CA . ALA A 1 120 ? 44.266 49.887 56.377 1.00 47.06 184 ALA A CA 1
ATOM 817 C C . ALA A 1 120 ? 44.293 48.744 57.383 1.00 49.52 184 ALA A C 1
ATOM 818 O O . ALA A 1 120 ? 45.349 48.385 57.908 1.00 48.16 184 ALA A O 1
ATOM 820 N N . VAL A 1 121 ? 43.124 48.179 57.654 1.00 54.14 185 VAL A N 1
ATOM 821 C CA . VAL A 1 121 ? 43.017 47.077 58.601 1.00 59.60 185 VAL A CA 1
ATOM 822 C C . VAL A 1 121 ? 43.385 45.752 57.939 1.00 64.64 185 VAL A C 1
ATOM 823 O O . VAL A 1 121 ? 42.847 45.395 56.888 1.00 65.08 185 VAL A O 1
ATOM 827 N N . GLU A 1 122 ? 44.306 45.031 58.573 1.00 70.09 186 GLU A N 1
ATOM 828 C CA . GLU A 1 122 ? 44.796 43.757 58.064 1.00 74.78 186 GLU A CA 1
ATOM 829 C C . GLU A 1 122 ? 44.566 42.614 59.052 1.00 77.87 186 GLU A C 1
ATOM 830 O O . GLU A 1 122 ? 45.417 42.329 59.896 1.00 78.66 186 GLU A O 1
ATOM 836 N N . GLU A 1 123 ? 43.411 41.965 58.950 1.00 81.57 187 GLU A N 1
ATOM 837 C CA . GLU A 1 123 ? 43.095 40.837 59.821 1.00 85.27 187 GLU A CA 1
ATOM 838 C C . GLU A 1 123 ? 43.200 39.537 59.032 1.00 87.38 187 GLU A C 1
ATOM 839 O O . GLU A 1 123 ? 42.579 39.392 57.975 1.00 87.39 187 GLU A O 1
ATOM 845 N N . GLU A 1 124 ? 43.990 38.601 59.556 1.00 90.14 188 GLU A N 1
ATOM 846 C CA . GLU A 1 124 ? 44.212 37.303 58.920 1.00 92.73 188 GLU A CA 1
ATOM 847 C C . GLU A 1 124 ? 42.978 36.734 58.211 1.00 94.15 188 GLU A C 1
ATOM 848 O O . GLU A 1 124 ? 43.084 36.229 57.094 1.00 94.32 188 GLU A O 1
ATOM 854 N N . PRO A 1 125 ? 41.795 36.798 58.853 1.00 95.24 189 PRO A N 1
ATOM 855 C CA . PRO A 1 125 ? 40.570 36.279 58.233 1.00 96.06 189 PRO A CA 1
ATOM 856 C C . PRO A 1 125 ? 40.057 37.178 57.106 1.00 97.22 189 PRO A C 1
ATOM 857 O O . PRO A 1 125 ? 39.261 38.085 57.338 1.00 97.89 189 PRO A O 1
ATOM 861 N N . ASP A 1 126 ? 40.519 36.922 55.889 1.00 98.64 190 ASP A N 1
ATOM 862 C CA . ASP A 1 126 ? 40.102 37.704 54.730 1.00 99.74 190 ASP A CA 1
ATOM 863 C C . ASP A 1 126 ? 39.483 36.777 53.684 1.00 100.30 190 ASP A C 1
ATOM 864 O O . ASP A 1 126 ? 39.210 37.184 52.550 1.00 100.27 190 ASP A O 1
ATOM 869 N N . ARG A 1 127 ? 39.264 35.526 54.082 1.00 100.31 191 ARG A N 1
ATOM 870 C CA . ARG A 1 127 ? 38.684 34.519 53.204 1.00 99.95 191 ARG A CA 1
ATOM 871 C C . ARG A 1 127 ? 37.494 33.854 53.889 1.00 100.20 191 ARG A C 1
ATOM 872 O O . ARG A 1 127 ? 37.616 33.326 54.997 1.00 100.18 191 ARG A O 1
ATOM 874 N N . ARG A 1 131 ? 37.149 38.209 51.634 1.00 74.79 195 ARG A N 1
ATOM 875 C CA . ARG A 1 131 ? 36.676 39.433 52.276 1.00 75.05 195 ARG A CA 1
ATOM 876 C C . ARG A 1 131 ? 37.527 40.618 51.817 1.00 74.85 195 ARG A C 1
ATOM 877 O O . ARG A 1 131 ? 38.747 40.635 52.001 1.00 75.42 195 ARG A O 1
ATOM 885 N N . THR A 1 132 ? 36.874 41.609 51.216 1.00 72.97 196 THR A N 1
ATOM 886 C CA . THR A 1 132 ? 37.578 42.775 50.701 1.00 69.90 196 THR A CA 1
ATOM 887 C C . THR A 1 132 ? 36.923 44.131 51.003 1.00 67.82 196 THR A C 1
ATOM 888 O O . THR A 1 132 ? 37.148 45.104 50.283 1.00 66.60 196 THR A O 1
ATOM 892 N N . VAL A 1 133 ? 36.123 44.194 52.065 1.00 65.48 197 VAL A N 1
ATOM 893 C CA . VAL A 1 133 ? 35.468 45.440 52.456 1.00 62.54 197 VAL A CA 1
ATOM 894 C C . VAL A 1 133 ? 36.496 46.567 52.536 1.00 61.57 197 VAL A C 1
ATOM 895 O O . VAL A 1 133 ? 36.224 47.698 52.143 1.00 62.29 197 VAL A O 1
ATOM 899 N N . PHE A 1 134 ? 37.679 46.247 53.050 1.00 60.24 198 PHE A N 1
ATOM 900 C CA . PHE A 1 134 ? 38.755 47.219 53.187 1.00 58.28 198 PHE A CA 1
ATOM 901 C C . PHE A 1 134 ? 39.420 47.480 51.847 1.00 57.19 198 PHE A C 1
ATOM 902 O O . PHE A 1 134 ? 39.872 48.595 51.577 1.00 57.66 198 PHE A O 1
ATOM 910 N N . ALA A 1 135 ? 39.480 46.447 51.013 1.00 55.78 199 ALA A N 1
ATOM 911 C CA . ALA A 1 135 ? 40.073 46.569 49.689 1.00 54.21 199 ALA A CA 1
ATOM 912 C C . ALA A 1 135 ? 39.224 47.537 48.875 1.00 53.97 199 ALA A C 1
ATOM 913 O O . ALA A 1 135 ? 39.746 48.363 48.130 1.00 54.52 199 ALA A O 1
ATOM 915 N N . GLU A 1 136 ? 37.908 47.431 49.032 1.00 53.40 200 GLU A N 1
ATOM 916 C CA . GLU A 1 136 ? 36.965 48.294 48.329 1.00 51.56 200 GLU A CA 1
ATOM 917 C C . GLU A 1 136 ? 37.049 49.727 48.843 1.00 49.16 200 GLU A C 1
ATOM 918 O O . GLU A 1 136 ? 37.147 50.667 48.053 1.00 48.70 200 GLU A O 1
ATOM 924 N N . ARG A 1 137 ? 37.012 49.899 50.161 1.00 46.00 201 ARG A N 1
ATOM 925 C CA . ARG A 1 137 ? 37.102 51.236 50.741 1.00 45.22 201 ARG A CA 1
ATOM 926 C C . ARG A 1 137 ? 38.343 51.960 50.242 1.00 44.24 201 ARG A C 1
ATOM 927 O O . ARG A 1 137 ? 38.290 53.139 49.889 1.00 43.81 201 ARG A O 1
ATOM 935 N N . MET A 1 138 ? 39.464 51.245 50.223 1.00 43.55 202 MET A N 1
ATOM 936 C CA . MET A 1 138 ? 40.732 51.828 49.794 1.00 42.87 202 MET A CA 1
ATOM 937 C C . MET A 1 138 ? 40.767 52.176 48.308 1.00 40.32 202 MET A C 1
ATOM 938 O O . MET A 1 138 ? 41.397 53.156 47.919 1.00 39.26 202 MET A O 1
ATOM 943 N N . ALA A 1 139 ? 40.081 51.389 47.485 1.00 39.70 203 ALA A N 1
ATOM 944 C CA . ALA A 1 139 ? 40.053 51.638 46.045 1.00 39.15 203 ALA A CA 1
ATOM 945 C C . ALA A 1 139 ? 39.282 52.908 45.713 1.00 38.89 203 ALA A C 1
ATOM 946 O O . ALA A 1 139 ? 39.707 53.693 44.864 1.00 39.81 203 ALA A O 1
ATOM 948 N N . GLY A 1 140 ? 38.151 53.108 46.388 1.00 38.67 204 GLY A N 1
ATOM 949 C CA . GLY A 1 140 ? 37.350 54.297 46.154 1.00 37.84 204 GLY A CA 1
ATOM 950 C C . GLY A 1 140 ? 38.050 55.511 46.725 1.00 37.93 204 GLY A C 1
ATOM 951 O O . GLY A 1 140 ? 37.946 56.621 46.201 1.00 35.49 204 GLY A O 1
ATOM 952 N N . PHE A 1 141 ? 38.770 55.288 47.817 1.00 39.42 205 PHE A N 1
ATOM 953 C CA . PHE A 1 141 ? 39.509 56.352 48.469 1.00 40.59 205 PHE A CA 1
ATOM 954 C C . PHE A 1 141 ? 40.519 56.906 47.484 1.00 42.11 205 PHE A C 1
ATOM 955 O O . PHE A 1 141 ? 40.624 58.114 47.302 1.00 41.85 205 PHE A O 1
ATOM 963 N N . GLN A 1 142 ? 41.254 56.011 46.840 1.00 45.60 206 GLN A N 1
ATOM 964 C CA . GLN A 1 142 ? 42.259 56.421 45.878 1.00 51.65 206 GLN A CA 1
ATOM 965 C C . GLN A 1 142 ? 41.658 57.080 44.640 1.00 53.38 206 GLN A C 1
ATOM 966 O O . GLN A 1 142 ? 42.214 58.039 44.110 1.00 53.63 206 GLN A O 1
ATOM 972 N N . GLU A 1 143 ? 40.526 56.563 44.178 1.00 55.07 207 GLU A N 1
ATOM 973 C CA . GLU A 1 143 ? 39.878 57.121 43.005 1.00 57.21 207 GLU A CA 1
ATOM 974 C C . GLU A 1 143 ? 39.406 58.544 43.271 1.00 55.72 207 GLU A C 1
ATOM 975 O O . GLU A 1 143 ? 39.614 59.429 42.449 1.00 56.29 207 GLU A O 1
ATOM 981 N N . ALA A 1 144 ? 38.780 58.771 44.420 1.00 53.37 208 ALA A N 1
ATOM 982 C CA . ALA A 1 144 ? 38.294 60.100 44.753 1.00 52.25 208 ALA A CA 1
ATOM 983 C C . ALA A 1 144 ? 39.444 61.083 44.917 1.00 52.16 208 ALA A C 1
ATOM 984 O O . ALA A 1 144 ? 39.371 62.215 44.441 1.00 52.12 208 ALA A O 1
ATOM 986 N N . LEU A 1 145 ? 40.500 60.651 45.603 1.00 51.81 209 LEU A N 1
ATOM 987 C CA . LEU A 1 145 ? 41.674 61.493 45.823 1.00 51.64 209 LEU A CA 1
ATOM 988 C C . LEU A 1 145 ? 42.297 61.896 44.499 1.00 51.89 209 LEU A C 1
ATOM 989 O O . LEU A 1 145 ? 42.687 63.039 44.307 1.00 50.40 209 LEU A O 1
ATOM 994 N N . LYS A 1 146 ? 42.390 60.936 43.591 1.00 54.03 210 LYS A N 1
ATOM 995 C CA . LYS A 1 146 ? 42.958 61.174 42.277 1.00 56.58 210 LYS A CA 1
ATOM 996 C C . LYS A 1 146 ? 42.138 62.230 41.557 1.00 56.89 210 LYS A C 1
ATOM 997 O O . LYS A 1 146 ? 42.670 63.232 41.082 1.00 57.39 210 LYS A O 1
ATOM 1003 N N . GLU A 1 147 ? 40.832 61.998 41.501 1.00 57.46 211 GLU A N 1
ATOM 1004 C CA . GLU A 1 147 ? 39.905 62.893 40.828 1.00 58.39 211 GLU A CA 1
ATOM 1005 C C . GLU A 1 147 ? 39.858 64.286 41.431 1.00 56.74 211 GLU A C 1
ATOM 1006 O O . GLU A 1 147 ? 39.310 65.206 40.826 1.00 57.94 211 GLU A O 1
ATOM 1012 N N . ALA A 1 148 ? 40.444 64.454 42.610 1.00 53.82 212 ALA A N 1
ATOM 1013 C CA . ALA A 1 148 ? 40.441 65.754 43.267 1.00 50.91 212 ALA A CA 1
ATOM 1014 C C . ALA A 1 148 ? 41.785 66.473 43.159 1.00 50.13 212 ALA A C 1
ATOM 1015 O O . ALA A 1 148 ? 41.963 67.554 43.726 1.00 49.72 212 ALA A O 1
ATOM 1017 N N . GLY A 1 149 ? 42.725 65.869 42.435 1.00 48.99 213 GLY A N 1
ATOM 1018 C CA . GLY A 1 149 ? 44.039 66.468 42.262 1.00 48.33 213 GLY A CA 1
ATOM 1019 C C . GLY A 1 149 ? 45.061 66.160 43.347 1.00 47.68 213 GLY A C 1
ATOM 1020 O O . GLY A 1 149 ? 46.219 66.586 43.260 1.00 48.19 213 GLY A O 1
ATOM 1021 N N . ARG A 1 150 ? 44.643 65.418 44.370 1.00 46.01 214 ARG A N 1
ATOM 1022 C CA . ARG A 1 150 ? 45.526 65.067 45.475 1.00 42.95 214 ARG A CA 1
ATOM 1023 C C . ARG A 1 150 ? 45.684 63.556 45.589 1.00 42.08 214 ARG A C 1
ATOM 1024 O O . ARG A 1 150 ? 45.339 62.968 46.613 1.00 41.94 214 ARG A O 1
ATOM 1032 N N . PRO A 1 151 ? 46.219 62.911 44.539 1.00 40.65 215 PRO A N 1
ATOM 1033 C CA . PRO A 1 151 ? 46.418 61.460 44.530 1.00 40.71 215 PRO A CA 1
ATOM 1034 C C . PRO A 1 151 ? 47.165 60.918 45.747 1.00 42.52 215 PRO A C 1
ATOM 1035 O O . PRO A 1 151 ? 48.090 61.550 46.264 1.00 41.69 215 PRO A O 1
ATOM 1039 N N . PHE A 1 152 ? 46.740 59.736 46.189 1.00 44.77 216 PHE A N 1
ATOM 1040 C CA . PHE A 1 152 ? 47.309 59.055 47.347 1.00 46.84 216 PHE A CA 1
ATOM 1041 C C . PHE A 1 152 ? 48.583 58.290 46.978 1.00 48.35 216 PHE A C 1
ATOM 1042 O O . PHE A 1 152 ? 48.865 58.050 45.805 1.00 49.78 216 PHE A O 1
ATOM 1050 N N . SER A 1 153 ? 49.345 57.907 47.994 1.00 48.25 217 SER A N 1
ATOM 1051 C CA . SER A 1 153 ? 50.574 57.166 47.789 1.00 48.10 217 SER A CA 1
ATOM 1052 C C . SER A 1 153 ? 50.746 56.168 48.922 1.00 47.79 217 SER A C 1
ATOM 1053 O O . SER A 1 153 ? 50.360 56.432 50.053 1.00 46.82 217 SER A O 1
ATOM 1056 N N . PRO A 1 154 ? 51.328 55.000 48.631 1.00 48.14 218 PRO A N 1
ATOM 1057 C CA . PRO A 1 154 ? 51.530 53.987 49.669 1.00 47.81 218 PRO A CA 1
ATOM 1058 C C . PRO A 1 154 ? 52.476 54.431 50.784 1.00 47.49 218 PRO A C 1
ATOM 1059 O O . PRO A 1 154 ? 52.552 53.788 51.831 1.00 46.93 218 PRO A O 1
ATOM 1063 N N . ASP A 1 155 ? 53.193 55.530 50.566 1.00 47.58 219 ASP A N 1
ATOM 1064 C CA . ASP A 1 155 ? 54.108 56.020 51.590 1.00 48.45 219 ASP A CA 1
ATOM 1065 C C . ASP A 1 155 ? 53.351 56.833 52.640 1.00 46.53 219 ASP A C 1
ATOM 1066 O O . ASP A 1 155 ? 53.943 57.335 53.591 1.00 47.13 219 ASP A O 1
ATOM 1071 N N . ARG A 1 156 ? 52.042 56.968 52.455 1.00 43.80 220 ARG A N 1
ATOM 1072 C CA . ARG A 1 156 ? 51.200 57.694 53.403 1.00 41.50 220 ARG A CA 1
ATOM 1073 C C . ARG A 1 156 ? 50.138 56.746 53.935 1.00 40.44 220 ARG A C 1
ATOM 1074 O O . ARG A 1 156 ? 49.152 57.157 54.536 1.00 39.92 220 ARG A O 1
ATOM 1082 N N . LEU A 1 157 ? 50.374 55.461 53.703 1.00 39.87 221 LEU A N 1
ATOM 1083 C CA . LEU A 1 157 ? 49.486 54.398 54.147 1.00 40.73 221 LEU A CA 1
ATOM 1084 C C . LEU A 1 157 ? 50.095 53.662 55.332 1.00 42.12 221 LEU A C 1
ATOM 1085 O O . LEU A 1 157 ? 51.316 53.591 55.473 1.00 43.65 221 LEU A O 1
ATOM 1090 N N . TYR A 1 158 ? 49.238 53.118 56.188 1.00 42.25 222 TYR A N 1
ATOM 1091 C CA . TYR A 1 158 ? 49.712 52.357 57.329 1.00 40.73 222 TYR A CA 1
ATOM 1092 C C . TYR A 1 158 ? 48.814 51.155 57.477 1.00 41.02 222 TYR A C 1
ATOM 1093 O O . TYR A 1 158 ? 47.593 51.276 57.459 1.00 40.96 222 TYR A O 1
ATOM 1102 N N . ILE A 1 159 ? 49.428 49.989 57.614 1.00 41.63 223 ILE A N 1
ATOM 1103 C CA . ILE A 1 159 ? 48.678 48.758 57.768 1.00 41.80 223 ILE A CA 1
ATOM 1104 C C . ILE A 1 159 ? 48.809 48.278 59.211 1.00 41.65 223 ILE A C 1
ATOM 1105 O O . ILE A 1 159 ? 49.906 48.276 59.779 1.00 42.14 223 ILE A O 1
ATOM 1110 N N . THR A 1 160 ? 47.690 47.878 59.804 1.00 41.48 224 THR A N 1
ATOM 1111 C CA . THR A 1 160 ? 47.696 47.403 61.181 1.00 40.76 224 THR A CA 1
ATOM 1112 C C . THR A 1 160 ? 46.440 46.594 61.517 1.00 39.83 224 THR A C 1
ATOM 1113 O O . THR A 1 160 ? 45.679 46.228 60.628 1.00 37.93 224 THR A O 1
ATOM 1117 N N . ARG A 1 161 ? 46.233 46.307 62.799 1.00 40.39 225 ARG A N 1
ATOM 1118 C CA . ARG A 1 161 ? 45.077 45.526 63.233 1.00 40.90 225 ARG A CA 1
ATOM 1119 C C . ARG A 1 161 ? 43.915 46.437 63.600 1.00 39.95 225 ARG A C 1
ATOM 1120 O O . ARG A 1 161 ? 44.088 47.641 63.789 1.00 37.22 225 ARG A O 1
ATOM 1128 N N . HIS A 1 162 ? 42.730 45.842 63.707 1.00 39.49 226 HIS A N 1
ATOM 1129 C CA . HIS A 1 162 ? 41.518 46.576 64.042 1.00 39.61 226 HIS A CA 1
ATOM 1130 C C . HIS A 1 162 ? 41.446 46.835 65.545 1.00 39.98 226 HIS A C 1
ATOM 1131 O O . HIS A 1 162 ? 40.736 46.157 66.273 1.00 40.84 226 HIS A O 1
ATOM 1138 N N . SER A 1 163 ? 42.196 47.834 66.000 1.00 41.07 227 SER A N 1
ATOM 1139 C CA . SER A 1 163 ? 42.234 48.201 67.416 1.00 40.61 227 SER A CA 1
ATOM 1140 C C . SER A 1 163 ? 42.609 49.661 67.582 1.00 40.19 227 SER A C 1
ATOM 1141 O O . SER A 1 163 ? 43.039 50.326 66.635 1.00 39.85 227 SER A O 1
ATOM 1144 N N . GLN A 1 164 ? 42.456 50.149 68.806 1.00 39.37 228 GLN A N 1
ATOM 1145 C CA . GLN A 1 164 ? 42.790 51.522 69.111 1.00 38.39 228 GLN A CA 1
ATOM 1146 C C . GLN A 1 164 ? 44.302 51.649 69.153 1.00 37.73 228 GLN A C 1
ATOM 1147 O O . GLN A 1 164 ? 44.860 52.699 68.835 1.00 36.48 228 GLN A O 1
ATOM 1153 N N . GLU A 1 165 ? 44.964 50.568 69.553 1.00 37.96 229 GLU A N 1
ATOM 1154 C CA . GLU A 1 165 ? 46.416 50.559 69.628 1.00 38.21 229 GLU A CA 1
ATOM 1155 C C . GLU A 1 165 ? 46.999 50.729 68.230 1.00 38.86 229 GLU A C 1
ATOM 1156 O O . GLU A 1 165 ? 47.999 51.425 68.057 1.00 39.81 229 GLU A O 1
ATOM 1162 N N . GLY A 1 166 ? 46.377 50.086 67.240 1.00 36.69 230 GLY A N 1
ATOM 1163 C CA . GLY A 1 166 ? 46.843 50.212 65.872 1.00 33.93 230 GLY A CA 1
ATOM 1164 C C . GLY A 1 166 ? 46.754 51.661 65.413 1.00 34.26 230 GLY A C 1
ATOM 1165 O O . GLY A 1 166 ? 47.668 52.182 64.771 1.00 31.53 230 GLY A O 1
ATOM 1166 N N . GLY A 1 167 ? 45.645 52.316 65.748 1.00 34.96 231 GLY A N 1
ATOM 1167 C CA . GLY A 1 167 ? 45.464 53.709 65.378 1.00 36.28 231 GLY A CA 1
ATOM 1168 C C . GLY A 1 167 ? 46.503 54.604 66.025 1.00 37.44 231 GLY A C 1
ATOM 1169 O O . GLY A 1 167 ? 46.997 55.548 65.412 1.00 37.62 231 GLY A O 1
ATOM 1170 N N . ARG A 1 168 ? 46.835 54.315 67.278 1.00 38.21 232 ARG A N 1
ATOM 1171 C CA . ARG A 1 168 ? 47.836 55.101 67.985 1.00 37.18 232 ARG A CA 1
ATOM 1172 C C . ARG A 1 168 ? 49.198 54.870 67.338 1.00 34.77 232 ARG A C 1
ATOM 1173 O O . ARG A 1 168 ? 49.942 55.820 67.100 1.00 35.16 232 ARG A O 1
ATOM 1181 N N . LEU A 1 169 ? 49.523 53.612 67.054 1.00 31.16 233 LEU A N 1
ATOM 1182 C CA . LEU A 1 169 ? 50.795 53.294 66.421 1.00 29.86 233 LEU A CA 1
ATOM 1183 C C . LEU A 1 169 ? 50.886 54.061 65.091 1.00 31.87 233 LEU A C 1
ATOM 1184 O O . LEU A 1 169 ? 51.939 54.609 64.745 1.00 30.79 233 LEU A O 1
ATOM 1189 N N . ALA A 1 170 ? 49.773 54.109 64.360 1.00 32.21 234 ALA A N 1
ATOM 1190 C CA . ALA A 1 170 ? 49.715 54.786 63.064 1.00 32.07 234 ALA A CA 1
ATOM 1191 C C . ALA A 1 170 ? 49.916 56.302 63.112 1.00 32.66 234 ALA A C 1
ATOM 1192 O O . ALA A 1 170 ? 50.724 56.842 62.370 1.00 32.27 234 ALA A O 1
ATOM 1194 N N . LEU A 1 171 ? 49.183 56.997 63.969 1.00 34.44 235 LEU A N 1
ATOM 1195 C CA . LEU A 1 171 ? 49.352 58.442 64.062 1.00 38.03 235 LEU A CA 1
ATOM 1196 C C . LEU A 1 171 ? 50.819 58.750 64.383 1.00 40.61 235 LEU A C 1
ATOM 1197 O O . LEU A 1 171 ? 51.402 59.703 63.867 1.00 39.99 235 LEU A O 1
ATOM 1202 N N . ARG A 1 172 ? 51.407 57.929 65.244 1.00 44.09 236 ARG A N 1
ATOM 1203 C CA . ARG A 1 172 ? 52.797 58.092 65.637 1.00 47.57 236 ARG A CA 1
ATOM 1204 C C . ARG A 1 172 ? 53.677 57.941 64.394 1.00 46.30 236 ARG A C 1
ATOM 1205 O O . ARG A 1 172 ? 54.685 58.638 64.237 1.00 43.99 236 ARG A O 1
ATOM 1213 N N . HIS A 1 173 ? 53.276 57.023 63.515 1.00 45.00 237 HIS A N 1
ATOM 1214 C CA . HIS A 1 173 ? 53.993 56.759 62.275 1.00 44.53 237 HIS A CA 1
ATOM 1215 C C . HIS A 1 173 ? 53.890 57.956 61.331 1.00 43.75 237 HIS A C 1
ATOM 1216 O O . HIS A 1 173 ? 54.894 58.420 60.783 1.00 43.95 237 HIS A O 1
ATOM 1223 N N . PHE A 1 174 ? 52.670 58.452 61.147 1.00 40.23 238 PHE A N 1
ATOM 1224 C CA . PHE A 1 174 ? 52.434 59.591 60.279 1.00 37.84 238 PHE A CA 1
ATOM 1225 C C . PHE A 1 174 ? 53.136 60.859 60.773 1.00 38.89 238 PHE A C 1
ATOM 1226 O O . PHE A 1 174 ? 53.599 61.675 59.976 1.00 38.89 238 PHE A O 1
ATOM 1234 N N . LEU A 1 175 ? 53.210 61.030 62.088 1.00 39.37 239 LEU A N 1
ATOM 1235 C CA . LEU A 1 175 ? 53.830 62.215 62.657 1.00 40.19 239 LEU A CA 1
ATOM 1236 C C . LEU A 1 175 ? 55.311 62.357 62.368 1.00 41.42 239 LEU A C 1
ATOM 1237 O O . LEU A 1 175 ? 55.848 63.459 62.461 1.00 41.97 239 LEU A O 1
ATOM 1242 N N . GLU A 1 176 ? 55.990 61.264 62.027 1.00 42.41 240 GLU A N 1
ATOM 1243 C CA . GLU A 1 176 ? 57.406 61.388 61.716 1.00 43.91 240 GLU A CA 1
ATOM 1244 C C . GLU A 1 176 ? 57.586 61.683 60.226 1.00 43.64 240 GLU A C 1
ATOM 1245 O O . GLU A 1 176 ? 58.689 61.976 59.757 1.00 42.35 240 GLU A O 1
ATOM 1251 N N . LYS A 1 177 ? 56.472 61.641 59.501 1.00 43.33 241 LYS A N 1
ATOM 1252 C CA . LYS A 1 177 ? 56.455 61.928 58.069 1.00 42.91 241 LYS A CA 1
ATOM 1253 C C . LYS A 1 177 ? 55.909 63.339 57.806 1.00 42.33 241 LYS A C 1
ATOM 1254 O O . LYS A 1 177 ? 56.161 63.926 56.754 1.00 41.55 241 LYS A O 1
ATOM 1260 N N . ALA A 1 178 ? 55.160 63.876 58.765 1.00 41.34 242 ALA A N 1
ATOM 1261 C CA . ALA A 1 178 ? 54.576 65.198 58.606 1.00 40.72 242 ALA A CA 1
ATOM 1262 C C . ALA A 1 178 ? 54.161 65.841 59.921 1.00 41.02 242 ALA A C 1
ATOM 1263 O O . ALA A 1 178 ? 53.857 65.169 60.903 1.00 40.68 242 ALA A O 1
ATOM 1265 N N . SER A 1 179 ? 54.147 67.163 59.927 1.00 42.19 243 SER A N 1
ATOM 1266 C CA . SER A 1 179 ? 53.758 67.903 61.110 1.00 42.69 243 SER A CA 1
ATOM 1267 C C . SER A 1 179 ? 52.314 68.336 60.925 1.00 43.67 243 SER A C 1
ATOM 1268 O O . SER A 1 179 ? 51.786 68.315 59.811 1.00 42.92 243 SER A O 1
ATOM 1271 N N . PRO A 1 180 ? 51.647 68.712 62.022 1.00 44.21 244 PRO A N 1
ATOM 1272 C CA . PRO A 1 180 ? 50.258 69.148 61.912 1.00 44.39 244 PRO A CA 1
ATOM 1273 C C . PRO A 1 180 ? 50.236 70.395 61.038 1.00 45.44 244 PRO A C 1
ATOM 1274 O O . PRO A 1 180 ? 51.218 71.138 60.985 1.00 47.19 244 PRO A O 1
ATOM 1278 N N . PRO A 1 181 ? 49.129 70.632 60.322 1.00 44.72 245 PRO A N 1
ATOM 1279 C CA . PRO A 1 181 ? 47.932 69.795 60.303 1.00 43.87 245 PRO A CA 1
ATOM 1280 C C . PRO A 1 181 ? 48.076 68.631 59.335 1.00 43.88 245 PRO A C 1
ATOM 1281 O O . PRO A 1 181 ? 48.793 68.721 58.335 1.00 43.78 245 PRO A O 1
ATOM 1285 N N . LEU A 1 182 ? 47.397 67.536 59.646 1.00 43.30 246 LEU A N 1
ATOM 1286 C CA . LEU A 1 182 ? 47.411 66.380 58.779 1.00 43.57 246 LEU A CA 1
ATOM 1287 C C . LEU A 1 182 ? 46.081 65.645 58.907 1.00 42.52 246 LEU A C 1
ATOM 1288 O O . LEU A 1 182 ? 45.406 65.702 59.940 1.00 39.21 246 LEU A O 1
ATOM 1293 N N . ASN A 1 183 ? 45.709 64.965 57.832 1.00 41.95 247 ASN A N 1
ATOM 1294 C CA . ASN A 1 183 ? 44.456 64.250 57.773 1.00 41.21 247 ASN A CA 1
ATOM 1295 C C . ASN A 1 183 ? 44.669 62.762 57.790 1.00 39.62 247 ASN A C 1
ATOM 1296 O O . ASN A 1 183 ? 45.583 62.251 57.146 1.00 39.17 247 ASN A O 1
ATOM 1301 N N . VAL A 1 184 ? 43.803 62.077 58.531 1.00 38.02 248 VAL A N 1
ATOM 1302 C CA . VAL A 1 184 ? 43.871 60.634 58.669 1.00 36.96 248 VAL A CA 1
ATOM 1303 C C . VAL A 1 184 ? 42.533 59.949 58.394 1.00 36.81 248 VAL A C 1
ATOM 1304 O O . VAL A 1 184 ? 41.494 60.352 58.916 1.00 36.34 248 VAL A O 1
ATOM 1308 N N . PHE A 1 185 ? 42.572 58.921 57.555 1.00 35.97 249 PHE A N 1
ATOM 1309 C CA . PHE A 1 185 ? 41.390 58.133 57.262 1.00 35.68 249 PHE A CA 1
ATOM 1310 C C . PHE A 1 185 ? 41.640 56.827 58.009 1.00 36.04 249 PHE A C 1
ATOM 1311 O O . PHE A 1 185 ? 42.354 55.955 57.522 1.00 35.40 249 PHE A O 1
ATOM 1319 N N . ALA A 1 186 ? 41.057 56.711 59.201 1.00 36.29 250 ALA A N 1
ATOM 1320 C CA . ALA A 1 186 ? 41.227 55.529 60.043 1.00 35.80 250 ALA A CA 1
ATOM 1321 C C . ALA A 1 186 ? 40.818 54.244 59.365 1.00 35.77 250 ALA A C 1
ATOM 1322 O O . ALA A 1 186 ? 41.502 53.234 59.495 1.00 37.73 250 ALA A O 1
ATOM 1324 N N . GLY A 1 187 ? 39.704 54.269 58.645 1.00 35.46 251 GLY A N 1
ATOM 1325 C CA . GLY A 1 187 ? 39.257 53.060 57.978 1.00 35.58 251 GLY A CA 1
ATOM 1326 C C . GLY A 1 187 ? 38.269 52.279 58.816 1.00 34.87 251 GLY A C 1
ATOM 1327 O O . GLY A 1 187 ? 37.499 51.489 58.284 1.00 36.37 251 GLY A O 1
ATOM 1328 N N . ALA A 1 188 ? 38.312 52.491 60.129 1.00 35.44 252 ALA A N 1
ATOM 1329 C CA . ALA A 1 188 ? 37.409 51.844 61.084 1.00 34.70 252 ALA A CA 1
ATOM 1330 C C . ALA A 1 188 ? 37.310 52.755 62.309 1.00 35.58 252 ALA A C 1
ATOM 1331 O O . ALA A 1 188 ? 38.296 53.385 62.707 1.00 35.24 252 ALA A O 1
ATOM 1333 N N . ASP A 1 189 ? 36.128 52.839 62.909 1.00 35.36 253 ASP A N 1
ATOM 1334 C CA . ASP A 1 189 ? 35.965 53.709 64.062 1.00 36.55 253 ASP A CA 1
ATOM 1335 C C . ASP A 1 189 ? 36.844 53.327 65.252 1.00 37.54 253 ASP A C 1
ATOM 1336 O O . ASP A 1 189 ? 37.371 54.196 65.945 1.00 37.51 253 ASP A O 1
ATOM 1341 N N . GLN A 1 190 ? 37.012 52.030 65.483 1.00 39.02 254 GLN A N 1
ATOM 1342 C CA . GLN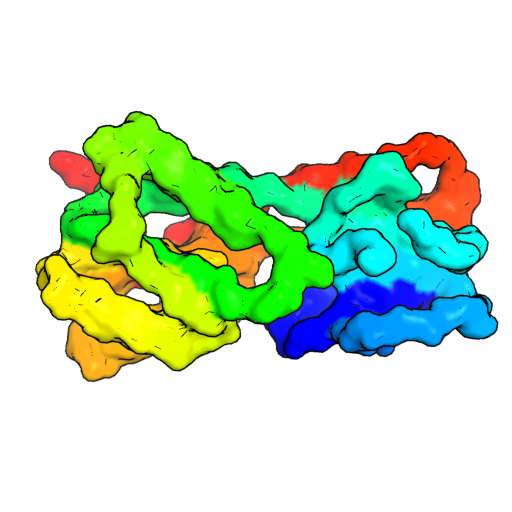 A 1 190 ? 37.830 51.549 66.595 1.00 39.82 254 GLN A CA 1
ATOM 1343 C C . GLN A 1 190 ? 39.262 52.108 66.501 1.00 38.88 254 GLN A C 1
ATOM 1344 O O . GLN A 1 190 ? 39.831 52.592 67.480 1.00 37.63 254 GLN A O 1
ATOM 1350 N N . VAL A 1 191 ? 39.827 52.040 65.302 1.00 38.27 255 VAL A N 1
ATOM 1351 C CA . VAL A 1 191 ? 41.174 52.531 65.029 1.00 36.76 255 VAL A CA 1
ATOM 1352 C C . VAL A 1 191 ? 41.192 54.057 65.162 1.00 36.59 255 VAL A C 1
ATOM 1353 O O . VAL A 1 191 ? 42.137 54.635 65.709 1.00 36.94 255 VAL A O 1
ATOM 1357 N N . ALA A 1 192 ? 40.127 54.693 64.670 1.00 34.76 256 ALA A N 1
ATOM 1358 C CA . ALA A 1 192 ? 39.968 56.143 64.732 1.00 34.57 256 ALA A CA 1
ATOM 1359 C C . ALA A 1 192 ? 39.961 56.646 66.179 1.00 35.58 256 ALA A C 1
ATOM 1360 O O . ALA A 1 192 ? 40.370 57.775 66.457 1.00 35.88 256 ALA A O 1
ATOM 1362 N N . LEU A 1 193 ? 39.479 55.816 67.097 1.00 36.23 257 LEU A N 1
ATOM 1363 C CA . LEU A 1 193 ? 39.460 56.193 68.495 1.00 36.04 257 LEU A CA 1
ATOM 1364 C C . LEU A 1 193 ? 40.896 56.297 68.984 1.00 36.22 257 LEU A C 1
ATOM 1365 O O . LEU A 1 193 ? 41.223 57.160 69.800 1.00 36.66 257 LEU A O 1
ATOM 1370 N N . GLY A 1 194 ? 41.752 55.416 68.481 1.00 35.52 258 GLY A N 1
ATOM 1371 C CA . GLY A 1 194 ? 43.147 55.449 68.879 1.00 37.37 258 GLY A CA 1
ATOM 1372 C C . GLY A 1 194 ? 43.871 56.678 68.360 1.00 37.12 258 GLY A C 1
ATOM 1373 O O . GLY A 1 194 ? 44.632 57.317 69.087 0.00 37.66 258 GLY A O 1
ATOM 1374 N N . VAL A 1 195 ? 43.631 57.005 67.091 1.00 39.27 259 VAL A N 1
ATOM 1375 C CA . VAL A 1 195 ? 44.261 58.166 66.464 1.00 40.60 259 VAL A CA 1
ATOM 1376 C C . VAL A 1 195 ? 43.838 59.386 67.250 1.00 41.39 259 VAL A C 1
ATOM 1377 O O . VAL A 1 195 ? 44.634 60.294 67.510 1.00 41.22 259 VAL A O 1
ATOM 1381 N N . LEU A 1 196 ? 42.565 59.384 67.620 1.00 41.54 260 LEU A N 1
ATOM 1382 C CA . LEU A 1 196 ? 41.969 60.459 68.390 1.00 43.62 260 LEU A CA 1
ATOM 1383 C C . LEU A 1 196 ? 42.621 60.538 69.771 1.00 44.85 260 LEU A C 1
ATOM 1384 O O . LEU A 1 196 ? 43.043 61.601 70.208 1.00 44.38 260 LEU A O 1
ATOM 1389 N N . GLU A 1 197 ? 42.703 59.392 70.440 1.00 47.84 261 GLU A N 1
ATOM 1390 C CA . GLU A 1 197 ? 43.293 59.274 71.773 1.00 49.54 261 GLU A CA 1
ATOM 1391 C C . GLU A 1 197 ? 44.756 59.690 71.821 1.00 48.57 261 GLU A C 1
ATOM 1392 O O . GLU A 1 197 ? 45.152 60.481 72.679 1.00 48.57 261 GLU A O 1
ATOM 1398 N N . GLU A 1 198 ? 45.560 59.140 70.911 1.00 47.70 262 GLU A N 1
ATOM 1399 C CA . GLU A 1 198 ? 46.984 59.459 70.857 1.00 46.64 262 GLU A CA 1
ATOM 1400 C C . GLU A 1 198 ? 47.215 60.915 70.474 1.00 44.22 262 GLU A C 1
ATOM 1401 O O . GLU A 1 198 ? 48.202 61.524 70.876 1.00 43.59 262 GLU A O 1
ATOM 1407 N N . ALA A 1 199 ? 46.320 61.474 69.679 1.00 42.49 263 ALA A N 1
ATOM 1408 C CA . ALA A 1 199 ? 46.481 62.862 69.305 1.00 42.64 263 ALA A CA 1
ATOM 1409 C C . ALA A 1 199 ? 46.371 63.679 70.584 1.00 43.47 263 ALA A C 1
ATOM 1410 O O . ALA A 1 199 ? 47.282 64.431 70.923 1.00 44.05 263 ALA A O 1
ATOM 1412 N N . VAL A 1 200 ? 45.256 63.510 71.297 1.00 44.53 264 VAL A N 1
ATOM 1413 C CA . VAL A 1 200 ? 44.993 64.230 72.542 1.00 45.78 264 VAL A CA 1
ATOM 1414 C C . VAL A 1 200 ? 46.135 64.092 73.542 1.00 48.53 264 VAL A C 1
ATOM 1415 O O . VAL A 1 200 ? 46.521 65.059 74.204 1.00 48.38 264 VAL A O 1
ATOM 1419 N N . ARG A 1 201 ? 46.668 62.882 73.648 1.00 50.08 265 ARG A N 1
ATOM 1420 C CA . ARG A 1 201 ? 47.782 62.610 74.539 1.00 52.29 265 ARG A CA 1
ATOM 1421 C C . ARG A 1 201 ? 48.933 63.547 74.158 1.00 54.04 265 ARG A C 1
ATOM 1422 O O . ARG A 1 201 ? 50.015 63.490 74.744 1.00 54.27 265 ARG A O 1
ATOM 1430 N N . LEU A 1 202 ? 48.696 64.392 73.156 1.00 55.09 266 LEU A N 1
ATOM 1431 C CA . LEU A 1 202 ? 49.689 65.348 72.676 1.00 56.39 266 LEU A CA 1
ATOM 1432 C C . LEU A 1 202 ? 49.052 66.710 72.355 1.00 59.02 266 LEU A C 1
ATOM 1433 O O . LEU A 1 202 ? 49.120 67.637 73.158 1.00 58.31 266 LEU A O 1
ATOM 1438 N N . GLY A 1 203 ? 48.421 66.831 71.188 1.00 62.02 267 GLY A N 1
ATOM 1439 C CA . GLY A 1 203 ? 47.825 68.106 70.822 1.00 64.03 267 GLY A CA 1
ATOM 1440 C C . GLY A 1 203 ? 46.458 68.065 70.163 1.00 66.51 267 GLY A C 1
ATOM 1441 O O . GLY A 1 203 ? 45.989 67.010 69.761 1.00 65.71 267 GLY A O 1
ATOM 1442 N N . LEU A 1 204 ? 45.841 69.242 70.048 1.00 70.48 268 LEU A N 1
ATOM 1443 C CA . LEU A 1 204 ? 44.503 69.436 69.478 1.00 72.74 268 LEU A CA 1
ATOM 1444 C C . LEU A 1 204 ? 44.056 68.359 68.516 1.00 74.46 268 LEU A C 1
ATOM 1445 O O . LEU A 1 204 ? 44.859 67.792 67.792 1.00 76.70 268 LEU A O 1
ATOM 1450 N N . THR A 1 205 ? 42.756 68.109 68.491 1.00 75.01 269 THR A N 1
ATOM 1451 C CA . THR A 1 205 ? 42.190 67.071 67.656 1.00 75.67 269 THR A CA 1
ATOM 1452 C C . THR A 1 205 ? 41.385 67.531 66.452 1.00 75.65 269 THR A C 1
ATOM 1453 O O . THR A 1 205 ? 41.362 66.863 65.419 1.00 76.57 269 THR A O 1
ATOM 1457 N N . PRO A 1 206 ? 40.699 68.666 66.569 1.00 75.17 270 PRO A N 1
ATOM 1458 C CA . PRO A 1 206 ? 39.900 69.161 65.449 1.00 74.87 270 PRO A CA 1
ATOM 1459 C C . PRO A 1 206 ? 40.674 69.735 64.265 1.00 73.12 270 PRO A C 1
ATOM 1460 O O . PRO A 1 206 ? 40.439 69.345 63.118 1.00 72.68 270 PRO A O 1
ATOM 1464 N N . GLY A 1 207 ? 41.583 70.665 64.531 1.00 72.23 271 GLY A N 1
ATOM 1465 C CA . GLY A 1 207 ? 42.317 71.253 63.433 1.00 71.80 271 GLY A CA 1
ATOM 1466 C C . GLY A 1 207 ? 43.830 71.261 63.560 1.00 72.70 271 GLY A C 1
ATOM 1467 O O . GLY A 1 207 ? 44.541 71.055 62.570 1.00 70.44 271 GLY A O 1
ATOM 1468 N N . ARG A 1 208 ? 44.337 71.496 64.764 1.00 75.45 272 ARG A N 1
ATOM 1469 C CA . ARG A 1 208 ? 45.777 71.560 64.957 1.00 77.66 272 ARG A CA 1
ATOM 1470 C C . ARG A 1 208 ? 46.439 70.305 64.452 1.00 77.80 272 ARG A C 1
ATOM 1471 O O . ARG A 1 208 ? 46.906 70.252 63.320 1.00 80.18 272 ARG A O 1
ATOM 1479 N N . ASP A 1 209 ? 46.504 69.295 65.305 1.00 77.04 273 ASP A N 1
ATOM 1480 C CA . ASP A 1 209 ? 47.145 68.039 64.924 1.00 75.97 273 ASP A CA 1
ATOM 1481 C C . ASP A 1 209 ? 46.484 67.415 63.707 1.00 71.37 273 ASP A C 1
ATOM 1482 O O . ASP A 1 209 ? 46.675 67.862 62.580 1.00 69.49 273 ASP A O 1
ATOM 1487 N N . VAL A 1 210 ? 45.708 66.367 63.948 1.00 66.96 274 VAL A N 1
ATOM 1488 C CA . VAL A 1 210 ? 45.066 65.653 62.875 1.00 63.42 274 VAL A CA 1
ATOM 1489 C C . VAL A 1 210 ? 43.565 65.766 62.875 1.00 59.95 274 VAL A C 1
ATOM 1490 O O . VAL A 1 210 ? 42.930 66.088 63.871 1.00 58.90 274 VAL A O 1
ATOM 1494 N N . ARG A 1 211 ? 43.006 65.513 61.708 1.00 56.35 275 ARG A N 1
ATOM 1495 C CA . ARG A 1 211 ? 41.575 65.513 61.528 1.00 53.13 275 ARG A CA 1
ATOM 1496 C C . ARG A 1 211 ? 41.378 64.027 61.348 1.00 50.88 275 ARG A C 1
ATOM 1497 O O . ARG A 1 211 ? 42.111 63.397 60.595 1.00 51.43 275 ARG A O 1
ATOM 1505 N N . VAL A 1 212 ? 40.425 63.453 62.065 1.00 49.11 276 VAL A N 1
ATOM 1506 C CA . VAL A 1 212 ? 40.210 62.023 61.978 1.00 45.23 276 VAL A CA 1
ATOM 1507 C C . VAL A 1 212 ? 38.863 61.677 61.382 1.00 43.66 276 VAL A C 1
ATOM 1508 O O . VAL A 1 212 ? 37.827 62.218 61.769 1.00 44.13 276 VAL A O 1
ATOM 1512 N N . LEU A 1 213 ? 38.903 60.767 60.420 1.00 41.19 277 LEU A N 1
ATOM 1513 C CA . LEU A 1 213 ? 37.711 60.305 59.741 1.00 38.55 277 LEU A CA 1
ATOM 1514 C C . LEU A 1 213 ? 37.668 58.793 59.842 1.00 37.82 277 LEU A C 1
ATOM 1515 O O . LEU A 1 213 ? 38.510 58.109 59.263 1.00 37.53 277 LEU A O 1
ATOM 1520 N N . GLY A 1 214 ? 36.696 58.280 60.589 1.00 37.31 278 GLY A N 1
ATOM 1521 C CA . GLY A 1 214 ? 36.552 56.844 60.749 1.00 36.36 278 GLY A CA 1
ATOM 1522 C C . GLY A 1 214 ? 35.600 56.243 59.725 1.00 36.40 278 GLY A C 1
ATOM 1523 O O . GLY A 1 214 ? 35.160 56.914 58.799 1.00 34.71 278 GLY A O 1
ATOM 1524 N N . PHE A 1 215 ? 35.291 54.963 59.896 1.00 38.11 279 PHE A N 1
ATOM 1525 C CA . PHE A 1 215 ? 34.389 54.232 59.014 1.00 38.97 279 PHE A CA 1
ATOM 1526 C C . PHE A 1 215 ? 33.562 53.417 60.005 1.00 39.58 279 PHE A C 1
ATOM 1527 O O . PHE A 1 215 ? 34.051 53.075 61.064 1.00 39.91 279 PHE A O 1
ATOM 1535 N N . ASP A 1 216 ? 32.315 53.129 59.643 1.00 40.87 280 ASP A N 1
ATOM 1536 C CA . ASP A 1 216 ? 31.362 52.368 60.461 1.00 42.13 280 ASP A CA 1
ATOM 1537 C C . ASP A 1 216 ? 30.293 53.063 61.301 1.00 41.58 280 ASP A C 1
ATOM 1538 O O . ASP A 1 216 ? 29.425 52.415 61.862 1.00 40.95 280 ASP A O 1
ATOM 1543 N N . GLY A 1 217 ? 30.358 54.384 61.394 1.00 41.37 281 GLY A N 1
ATOM 1544 C CA . GLY A 1 217 ? 29.347 55.098 62.148 1.00 42.05 281 GLY A CA 1
ATOM 1545 C C . GLY A 1 217 ? 28.825 54.515 63.455 1.00 43.85 281 GLY A C 1
ATOM 1546 O O . GLY A 1 217 ? 27.631 54.615 63.760 1.00 45.28 281 GLY A O 1
ATOM 1547 N N . HIS A 1 218 ? 29.691 53.832 64.195 1.00 43.50 282 HIS A N 1
ATOM 1548 C CA . HIS A 1 218 ? 29.295 53.226 65.459 1.00 42.94 282 HIS A CA 1
ATOM 1549 C C . HIS A 1 218 ? 28.721 54.208 66.463 1.00 45.21 282 HIS A C 1
ATOM 1550 O O . HIS A 1 218 ? 29.055 55.390 66.450 1.00 46.09 282 HIS A O 1
ATOM 1557 N N . PRO A 1 219 ? 27.843 53.726 67.353 1.00 46.79 283 PRO A N 1
ATOM 1558 C CA . PRO A 1 219 ? 27.233 54.586 68.367 1.00 46.65 283 PRO A CA 1
ATOM 1559 C C . PRO A 1 219 ? 28.269 55.360 69.188 1.00 46.73 283 PRO A C 1
ATOM 1560 O O . PRO A 1 219 ? 28.101 56.544 69.456 1.00 45.78 283 PRO A O 1
ATOM 1564 N N . PHE A 1 220 ? 29.347 54.695 69.577 1.00 47.02 284 PHE A N 1
ATOM 1565 C CA . PHE A 1 220 ? 30.352 55.365 70.379 1.00 48.31 284 PHE A CA 1
ATOM 1566 C C . PHE A 1 220 ? 31.020 56.529 69.662 1.00 49.86 284 PHE A C 1
ATOM 1567 O O . PHE A 1 220 ? 31.755 57.304 70.269 1.00 49.98 284 PHE A O 1
ATOM 1575 N N . ALA A 1 221 ? 30.746 56.666 68.372 1.00 51.91 285 ALA A N 1
ATOM 1576 C CA . ALA A 1 221 ? 31.350 57.724 67.571 1.00 53.92 285 ALA A CA 1
ATOM 1577 C C . ALA A 1 221 ? 30.810 59.121 67.843 1.00 56.05 285 ALA A C 1
ATOM 1578 O O . ALA A 1 221 ? 31.515 60.108 67.639 1.00 55.99 285 ALA A O 1
ATOM 1580 N N . GLU A 1 222 ? 29.567 59.210 68.301 1.00 59.11 286 GLU A N 1
ATOM 1581 C CA . GLU A 1 222 ? 28.957 60.507 68.568 1.00 61.70 286 GLU A CA 1
ATOM 1582 C C . GLU A 1 222 ? 29.549 61.196 69.790 1.00 62.41 286 GLU A C 1
ATOM 1583 O O . GLU A 1 222 ? 29.909 62.375 69.726 1.00 62.57 286 GLU A O 1
ATOM 1589 N N . GLU A 1 223 ? 29.661 60.468 70.899 1.00 62.51 287 GLU A N 1
ATOM 1590 C CA . GLU A 1 223 ? 30.225 61.045 72.115 1.00 62.93 287 GLU A CA 1
ATOM 1591 C C . GLU A 1 223 ? 31.693 61.399 71.949 1.00 60.51 287 GLU A C 1
ATOM 1592 O O . GLU A 1 223 ? 32.182 62.343 72.570 1.00 61.23 287 GLU A O 1
ATOM 1598 N N . ALA A 1 224 ? 32.392 60.642 71.109 1.00 56.96 288 ALA A N 1
ATOM 1599 C CA . ALA A 1 224 ? 33.809 60.877 70.864 1.00 53.23 288 ALA A CA 1
ATOM 1600 C C . ALA A 1 224 ? 34.036 62.074 69.951 1.00 50.91 288 ALA A C 1
ATOM 1601 O O . ALA A 1 224 ? 35.149 62.580 69.856 1.00 51.09 288 ALA A O 1
ATOM 1603 N N . GLY A 1 225 ? 32.979 62.524 69.282 1.00 48.91 289 GLY A N 1
ATOM 1604 C CA . GLY A 1 225 ? 33.097 63.653 68.378 1.00 46.66 289 GLY A CA 1
ATOM 1605 C C . GLY A 1 225 ? 33.821 63.259 67.102 1.00 45.56 289 GLY A C 1
ATOM 1606 O O . GLY A 1 225 ? 34.391 64.097 66.407 1.00 44.43 289 GLY A O 1
ATOM 1607 N N . LEU A 1 226 ? 33.785 61.968 66.796 1.00 44.05 290 LEU A N 1
ATOM 1608 C CA . LEU A 1 226 ? 34.435 61.428 65.612 1.00 42.52 290 LEU A CA 1
ATOM 1609 C C . LEU A 1 226 ? 33.604 61.541 64.334 1.00 40.91 290 LEU A C 1
ATOM 1610 O O . LEU A 1 226 ? 32.454 61.110 64.291 1.00 42.18 290 LEU A O 1
ATOM 1615 N N . SER A 1 227 ? 34.181 62.130 63.294 1.00 37.71 291 SER A N 1
ATOM 1616 C CA . SER A 1 227 ? 33.481 62.222 62.023 1.00 35.86 291 SER A CA 1
ATOM 1617 C C . SER A 1 227 ? 33.686 60.837 61.445 1.00 33.98 291 SER A C 1
ATOM 1618 O O . SER A 1 227 ? 34.703 60.205 61.714 1.00 33.77 291 SER A O 1
ATOM 1621 N N . THR A 1 228 ? 32.747 60.352 60.650 1.00 33.59 292 THR A N 1
ATOM 1622 C CA . THR A 1 228 ? 32.921 59.024 60.090 1.00 33.89 292 THR A CA 1
ATOM 1623 C C . THR A 1 228 ? 32.028 58.776 58.888 1.00 32.98 292 THR A C 1
ATOM 1624 O O . THR A 1 228 ? 31.140 59.564 58.592 1.00 34.17 292 THR A O 1
ATOM 1628 N N . ILE A 1 229 ? 32.310 57.694 58.177 1.00 32.85 293 ILE A N 1
ATOM 1629 C CA . ILE A 1 229 ? 31.510 57.268 57.036 1.00 33.74 293 ILE A CA 1
ATOM 1630 C C . ILE A 1 229 ? 30.606 56.226 57.699 1.00 34.98 293 ILE A C 1
ATOM 1631 O O . ILE A 1 229 ? 31.025 55.091 57.950 1.00 33.58 293 ILE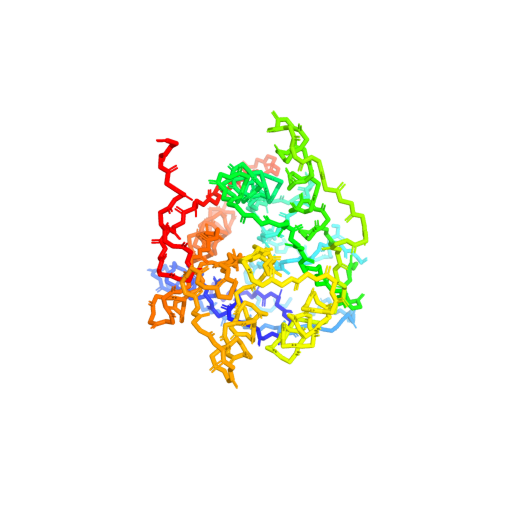 A O 1
ATOM 1636 N N . ALA A 1 230 ? 29.372 56.620 57.989 1.00 36.56 294 ALA A N 1
ATOM 1637 C CA . ALA A 1 230 ? 28.429 55.739 58.675 1.00 38.12 294 ALA A CA 1
ATOM 1638 C C . ALA A 1 230 ? 27.732 54.652 57.863 1.00 37.32 294 ALA A C 1
ATOM 1639 O O . ALA A 1 230 ? 27.201 54.908 56.785 1.00 38.00 294 ALA A O 1
ATOM 1641 N N . GLN A 1 231 ? 27.744 53.441 58.415 1.00 36.94 295 GLN A N 1
ATOM 1642 C CA . GLN A 1 231 ? 27.092 52.281 57.825 1.00 36.79 295 GLN A CA 1
ATOM 1643 C C . GLN A 1 231 ? 25.782 52.038 58.578 1.00 36.61 295 GLN A C 1
ATOM 1644 O O . GLN A 1 231 ? 25.737 52.174 59.794 1.00 35.85 295 GLN A O 1
ATOM 1650 N N . PRO A 1 232 ? 24.699 51.686 57.858 1.00 37.21 296 PRO A N 1
ATOM 1651 C CA . PRO A 1 232 ? 23.389 51.417 58.476 1.00 36.01 296 PRO A CA 1
ATOM 1652 C C . PRO A 1 232 ? 23.331 49.939 58.834 1.00 35.71 296 PRO A C 1
ATOM 1653 O O . PRO A 1 232 ? 22.507 49.192 58.307 1.00 35.36 296 PRO A O 1
ATOM 1657 N N . VAL A 1 233 ? 24.221 49.531 59.732 1.00 37.50 297 VAL A N 1
ATOM 1658 C CA . VAL A 1 233 ? 24.359 48.134 60.149 1.00 38.58 297 VAL A CA 1
ATOM 1659 C C . VAL A 1 233 ? 23.110 47.453 60.707 1.00 39.44 297 VAL A C 1
ATOM 1660 O O . VAL A 1 233 ? 22.836 46.303 60.381 1.00 39.79 297 VAL A O 1
ATOM 1664 N N . GLU A 1 234 ? 22.352 48.148 61.541 1.00 40.25 298 GLU A N 1
ATOM 1665 C CA . GLU A 1 234 ? 21.135 47.563 62.086 1.00 40.86 298 GLU A CA 1
ATOM 1666 C C . GLU A 1 234 ? 20.152 47.318 60.949 1.00 39.09 298 GLU A C 1
ATOM 1667 O O . GLU A 1 234 ? 19.609 46.218 60.813 1.00 39.36 298 GLU A O 1
ATOM 1673 N N . ALA A 1 235 ? 19.941 48.344 60.126 1.00 37.43 299 ALA A N 1
ATOM 1674 C CA . ALA A 1 235 ? 19.026 48.246 58.983 1.00 36.58 299 ALA A CA 1
ATOM 1675 C C . ALA A 1 235 ? 19.457 47.108 58.057 1.00 35.37 299 ALA A C 1
ATOM 1676 O O . ALA A 1 235 ? 18.619 46.445 57.435 1.00 34.49 299 ALA A O 1
ATOM 1678 N N . MET A 1 236 ? 20.771 46.893 57.965 1.00 33.94 300 MET A N 1
ATOM 1679 C CA . MET A 1 236 ? 21.315 45.824 57.133 1.00 32.59 300 MET A CA 1
ATOM 1680 C C . MET A 1 236 ? 20.921 44.473 57.730 1.00 32.72 300 MET A C 1
ATOM 1681 O O . MET A 1 236 ? 20.587 43.545 57.002 1.00 31.33 300 MET A O 1
ATOM 1686 N N . GLY A 1 237 ? 20.957 44.378 59.060 1.00 32.95 301 GLY A N 1
ATOM 1687 C CA . GLY A 1 237 ? 20.576 43.148 59.739 1.00 31.94 301 GLY A CA 1
ATOM 1688 C C . GLY A 1 237 ? 19.072 42.958 59.633 1.00 32.95 301 GLY A C 1
ATOM 1689 O O . GLY A 1 237 ? 18.590 41.868 59.306 1.00 31.91 301 GLY A O 1
ATOM 1690 N N . ALA A 1 238 ? 18.329 44.027 59.911 1.00 32.32 302 ALA A N 1
ATOM 1691 C CA . ALA A 1 238 ? 16.868 44.006 59.805 1.00 33.21 302 ALA A CA 1
ATOM 1692 C C . ALA A 1 238 ? 16.423 43.585 58.404 1.00 32.61 302 ALA A C 1
ATOM 1693 O O . ALA A 1 238 ? 15.497 42.797 58.256 1.00 33.22 302 ALA A O 1
ATOM 1695 N N . ARG A 1 239 ? 17.079 44.112 57.374 1.00 32.80 303 ARG A N 1
ATOM 1696 C CA . ARG A 1 239 ? 16.727 43.744 56.006 1.00 34.23 303 ARG A CA 1
ATOM 1697 C C . ARG A 1 239 ? 17.048 42.274 55.782 1.00 35.45 303 ARG A C 1
ATOM 1698 O O . ARG A 1 239 ? 16.281 41.549 55.148 1.00 35.29 303 ARG A O 1
ATOM 1706 N N . ALA A 1 240 ? 18.191 41.842 56.307 1.00 37.50 304 ALA A N 1
ATOM 1707 C CA . ALA A 1 240 ? 18.614 40.451 56.194 1.00 38.80 304 ALA A CA 1
ATOM 1708 C C . ALA A 1 240 ? 17.562 39.543 56.833 1.00 40.01 304 ALA A C 1
ATOM 1709 O O . ALA A 1 240 ? 17.248 38.473 56.318 1.00 38.57 304 ALA A O 1
ATOM 1711 N N . ALA A 1 241 ? 17.021 39.980 57.964 1.00 40.83 305 ALA A N 1
ATOM 1712 C CA . ALA A 1 241 ? 16.003 39.208 58.655 1.00 43.14 305 ALA A CA 1
ATOM 1713 C C . ALA A 1 241 ? 14.716 39.109 57.823 1.00 44.51 305 ALA A C 1
ATOM 1714 O O . ALA A 1 241 ? 14.180 38.015 57.630 1.00 45.02 305 ALA A O 1
ATOM 1716 N N . GLN A 1 242 ? 14.230 40.247 57.326 1.00 45.03 306 GLN A N 1
ATOM 1717 C CA . GLN A 1 242 ? 13.005 40.280 56.529 1.00 43.24 306 GLN A CA 1
ATOM 1718 C C . GLN A 1 242 ? 13.048 39.348 55.330 1.00 41.25 306 GLN A C 1
ATOM 1719 O O . GLN A 1 242 ? 12.100 38.611 55.085 1.00 40.31 306 GLN A O 1
ATOM 1725 N N . LEU A 1 243 ? 14.143 39.388 54.580 1.00 41.14 307 LEU A N 1
ATOM 1726 C CA . LEU A 1 243 ? 14.296 38.529 53.411 1.00 42.00 307 LEU A CA 1
ATOM 1727 C C . LEU A 1 243 ? 14.171 37.087 53.846 1.00 42.01 307 LEU A C 1
ATOM 1728 O O . LEU A 1 243 ? 13.488 36.296 53.201 1.00 42.12 307 LEU A O 1
ATOM 1733 N N . LEU A 1 244 ? 14.835 36.756 54.951 1.00 43.00 308 LEU A N 1
ATOM 1734 C CA . LEU A 1 244 ? 14.815 35.403 55.493 1.00 43.41 308 LEU A CA 1
ATOM 1735 C C . LEU A 1 244 ? 13.387 34.953 55.765 1.00 43.94 308 LEU A C 1
ATOM 1736 O O . LEU A 1 244 ? 12.999 33.849 55.382 1.00 42.83 308 LEU A O 1
ATOM 1741 N N . LEU A 1 245 ? 12.623 35.814 56.435 1.00 45.54 309 LEU A N 1
ATOM 1742 C CA . LEU A 1 245 ? 11.226 35.549 56.766 1.00 46.84 309 LEU A CA 1
ATOM 1743 C C . LEU A 1 245 ? 10.438 35.262 55.511 1.00 47.96 309 LEU A C 1
ATOM 1744 O O . LEU A 1 245 ? 9.717 34.265 55.425 1.00 47.90 309 LEU A O 1
ATOM 1749 N N . GLU A 1 246 ? 10.565 36.161 54.541 1.00 48.33 310 GLU A N 1
ATOM 1750 C CA . GLU A 1 246 ? 9.860 36.012 53.279 1.00 48.71 310 GLU A CA 1
ATOM 1751 C C . GLU A 1 246 ? 10.142 34.625 52.737 1.00 48.58 310 GLU A C 1
ATOM 1752 O O . GLU A 1 246 ? 9.239 33.921 52.299 1.00 50.22 310 GLU A O 1
ATOM 1758 N N . ARG A 1 247 ? 11.403 34.227 52.798 1.00 48.08 311 ARG A N 1
ATOM 1759 C CA . ARG A 1 247 ? 11.802 32.926 52.306 1.00 47.15 311 ARG A CA 1
ATOM 1760 C C . ARG A 1 247 ? 11.287 31.801 53.214 1.00 47.72 311 ARG A C 1
ATOM 1761 O O . ARG A 1 247 ? 10.811 30.772 52.730 1.00 46.55 311 ARG A O 1
ATOM 1769 N N . MET A 1 248 ? 11.379 31.996 54.527 1.00 48.51 312 MET A N 1
ATOM 1770 C CA . MET A 1 248 ? 10.911 30.977 55.460 1.00 49.44 312 MET A CA 1
ATOM 1771 C C . MET A 1 248 ? 9.402 30.831 55.359 1.00 51.83 312 MET A C 1
ATOM 1772 O O . MET A 1 248 ? 8.845 29.790 55.704 1.00 53.62 312 MET A O 1
ATOM 1777 N N . ARG A 1 249 ? 8.744 31.879 54.871 1.00 53.74 313 ARG A N 1
ATOM 1778 C CA . ARG A 1 249 ? 7.291 31.875 54.726 1.00 53.49 313 ARG A CA 1
ATOM 1779 C C . ARG A 1 249 ? 6.827 31.472 53.334 1.00 54.17 313 ARG A C 1
ATOM 1780 O O . ARG A 1 249 ? 5.742 31.853 52.900 1.00 54.49 313 ARG A O 1
ATOM 1788 N N . GLY A 1 250 ? 7.661 30.710 52.631 1.00 54.45 314 GLY A N 1
ATOM 1789 C CA . GLY A 1 250 ? 7.284 30.225 51.317 1.00 54.44 314 GLY A CA 1
ATOM 1790 C C . GLY A 1 250 ? 7.655 30.990 50.065 1.00 55.02 314 GLY A C 1
ATOM 1791 O O . GLY A 1 250 ? 7.346 30.524 48.969 1.00 55.75 314 GLY A O 1
ATOM 1792 N N . TYR A 1 251 ? 8.312 32.139 50.189 1.00 55.02 315 TYR A N 1
ATOM 1793 C CA . TYR A 1 251 ? 8.677 32.901 48.993 1.00 55.49 315 TYR A CA 1
ATOM 1794 C C . TYR A 1 251 ? 9.644 32.160 48.071 1.00 56.41 315 TYR A C 1
ATOM 1795 O O . TYR A 1 251 ? 10.691 31.672 48.500 1.00 57.33 315 TYR A O 1
ATOM 1804 N N . GLN A 1 252 ? 9.291 32.092 46.795 1.00 57.47 316 GLN A N 1
ATOM 1805 C CA . GLN A 1 252 ? 10.126 31.419 45.814 1.00 59.23 316 GLN A CA 1
ATOM 1806 C C . GLN A 1 252 ? 10.514 32.385 44.707 1.00 58.82 316 GLN A C 1
ATOM 1807 O O . GLN A 1 252 ? 9.715 33.223 44.285 1.00 60.30 316 GLN A O 1
ATOM 1813 N N . GLY A 1 253 ? 11.747 32.259 44.238 1.00 56.98 317 GLY A N 1
ATOM 1814 C CA . GLY A 1 253 ? 12.239 33.126 43.188 1.00 53.83 317 GLY A CA 1
ATOM 1815 C C . GLY A 1 253 ? 13.747 33.043 43.208 1.00 53.29 317 GLY A C 1
ATOM 1816 O O . GLY A 1 253 ? 14.314 32.438 44.116 1.00 51.65 317 GLY A O 1
ATOM 1817 N N . PRO A 1 254 ? 14.435 33.620 42.215 1.00 52.68 318 PRO A N 1
ATOM 1818 C CA . PRO A 1 254 ? 15.898 33.541 42.237 1.00 52.49 318 PRO A CA 1
ATOM 1819 C C . PRO A 1 254 ? 16.540 34.389 43.342 1.00 51.51 318 PRO A C 1
ATOM 1820 O O . PRO A 1 254 ? 15.900 35.258 43.935 1.00 50.70 318 PRO A O 1
ATOM 1824 N N . PRO A 1 255 ? 17.817 34.124 43.643 1.00 50.95 319 PRO A N 1
ATOM 1825 C CA . PRO A 1 255 ? 18.569 34.847 44.672 1.00 49.99 319 PRO A CA 1
ATOM 1826 C C . PRO A 1 255 ? 18.422 36.360 44.537 1.00 49.10 319 PRO A C 1
ATOM 1827 O O . PRO A 1 255 ? 18.783 36.943 43.514 1.00 48.71 319 PRO A O 1
ATOM 1831 N N . ARG A 1 256 ? 17.895 36.996 45.574 1.00 48.31 320 ARG A N 1
ATOM 1832 C CA . ARG A 1 256 ? 17.718 38.439 45.550 1.00 46.82 320 ARG A CA 1
ATOM 1833 C C . ARG A 1 256 ? 18.963 39.159 46.043 1.00 46.23 320 ARG A C 1
ATOM 1834 O O . ARG A 1 256 ? 19.934 38.533 46.466 1.00 46.29 320 ARG A O 1
ATOM 1842 N N . GLU A 1 257 ? 18.921 40.483 45.998 1.00 45.21 321 GLU A N 1
ATOM 1843 C CA 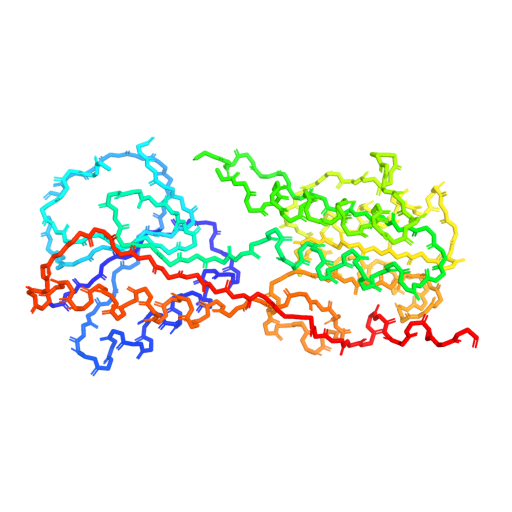. GLU A 1 257 ? 20.060 41.287 46.395 1.00 43.38 321 GLU A CA 1
ATOM 1844 C C . GLU A 1 257 ? 19.617 42.682 46.845 1.00 42.58 321 GLU A C 1
ATOM 1845 O O . GLU A 1 257 ? 18.723 43.279 46.245 1.00 42.27 321 GLU A O 1
ATOM 1851 N N . VAL A 1 258 ? 20.225 43.181 47.920 1.00 41.74 322 VAL A N 1
ATOM 1852 C CA . VAL A 1 258 ? 19.910 44.511 48.450 1.00 41.95 322 VAL A CA 1
ATOM 1853 C C . VAL A 1 258 ? 21.189 45.239 48.862 1.00 41.90 322 VAL A C 1
ATOM 1854 O O . VAL A 1 258 ? 21.951 44.764 49.704 1.00 42.49 322 VAL A O 1
ATOM 1858 N N . ARG A 1 259 ? 21.404 46.401 48.256 1.00 40.88 323 ARG A N 1
ATOM 1859 C CA . ARG A 1 259 ? 22.588 47.212 48.491 1.00 40.65 323 ARG A CA 1
ATOM 1860 C C . ARG A 1 259 ? 22.318 48.493 49.279 1.00 41.31 323 ARG A C 1
ATOM 1861 O O . ARG A 1 259 ? 21.438 49.289 48.932 1.00 42.89 323 ARG A O 1
ATOM 1869 N N . PHE A 1 260 ? 23.083 48.683 50.348 1.00 40.69 324 PHE A N 1
ATOM 1870 C CA . PHE A 1 260 ? 22.949 49.863 51.185 1.00 41.48 324 PHE A CA 1
ATOM 1871 C C . PHE A 1 260 ? 24.057 50.856 50.851 1.00 41.94 324 PHE A C 1
ATOM 1872 O O . PHE A 1 260 ? 25.052 50.488 50.234 1.00 43.31 324 PHE A O 1
ATOM 1880 N N . GLU A 1 261 ? 23.880 52.115 51.241 1.00 42.50 325 GLU A N 1
ATOM 1881 C CA . GLU A 1 261 ? 24.892 53.136 50.976 1.00 43.81 325 GLU A CA 1
ATOM 1882 C C . GLU A 1 261 ? 25.319 53.817 52.262 1.00 41.69 325 GLU A C 1
ATOM 1883 O O . GLU A 1 261 ? 24.496 54.126 53.114 1.00 40.50 325 GLU A O 1
ATOM 1889 N N . PRO A 1 262 ? 26.624 54.058 52.417 1.00 41.09 326 PRO A N 1
ATOM 1890 C CA . PRO A 1 262 ? 27.160 54.715 53.606 1.00 41.16 326 PRO A CA 1
ATOM 1891 C C . PRO A 1 262 ? 27.017 56.225 53.437 1.00 41.49 326 PRO A C 1
ATOM 1892 O O . PRO A 1 262 ? 26.841 56.713 52.323 1.00 43.19 326 PRO A O 1
ATOM 1896 N N . VAL A 1 263 ? 27.089 56.967 54.531 1.00 40.66 327 VAL A N 1
ATOM 1897 C CA . VAL A 1 263 ? 26.943 58.409 54.440 1.00 41.49 327 VAL A CA 1
ATOM 1898 C C . VAL A 1 263 ? 27.914 59.108 55.375 1.00 40.85 327 VAL A C 1
ATOM 1899 O O . VAL A 1 263 ? 28.172 58.639 56.482 1.00 40.80 327 VAL A O 1
ATOM 1903 N N . LEU A 1 264 ? 28.448 60.235 54.926 1.00 40.18 328 LEU A N 1
ATOM 1904 C CA . LEU A 1 264 ? 29.387 60.997 55.732 1.00 39.74 328 LEU A CA 1
ATOM 1905 C C . LEU A 1 264 ? 28.647 61.729 56.834 1.00 38.99 328 LEU A C 1
ATOM 1906 O O . LEU A 1 264 ? 27.607 62.343 56.597 1.00 40.32 328 LEU A O 1
ATOM 1911 N N . VAL A 1 265 ? 29.179 61.660 58.044 1.00 36.98 329 VAL A N 1
ATOM 1912 C CA . VAL A 1 265 ? 28.588 62.372 59.164 1.00 36.58 329 VAL A CA 1
ATOM 1913 C C . VAL A 1 265 ? 29.736 63.183 59.754 1.00 37.39 329 VAL A C 1
ATOM 1914 O O . VAL A 1 265 ? 30.675 62.613 60.299 1.00 39.16 329 VAL A O 1
ATOM 1918 N N . GLU A 1 266 ? 29.669 64.505 59.618 1.00 37.54 330 GLU A N 1
ATOM 1919 C CA . GLU A 1 266 ? 30.717 65.393 60.114 1.00 39.88 330 GLU A CA 1
ATOM 1920 C C . GLU A 1 266 ? 30.619 65.732 61.596 1.00 40.68 330 GLU A C 1
ATOM 1921 O O . GLU A 1 266 ? 29.564 66.129 62.086 1.00 42.87 330 GLU A O 1
ATOM 1927 N N . ARG A 1 267 ? 31.733 65.589 62.304 1.00 39.32 331 ARG A N 1
ATOM 1928 C CA . ARG A 1 267 ? 31.781 65.900 63.715 1.00 36.97 331 ARG A CA 1
ATOM 1929 C C . ARG A 1 267 ? 33.055 66.692 64.003 1.00 37.96 331 ARG A C 1
ATOM 1930 O O . ARG A 1 267 ? 33.724 67.134 63.073 1.00 38.99 331 ARG A O 1
ATOM 1938 N N . ALA A 1 268 ? 33.392 66.874 65.277 1.00 38.62 332 ALA A N 1
ATOM 1939 C CA . ALA A 1 268 ? 34.564 67.665 65.659 1.00 38.91 332 ALA A CA 1
ATOM 1940 C C . ALA A 1 268 ? 35.955 67.149 65.258 1.00 40.29 332 ALA A C 1
ATOM 1941 O O . ALA A 1 268 ? 36.843 67.940 64.943 1.00 39.40 332 ALA A O 1
ATOM 1943 N N . SER A 1 269 ? 36.161 65.838 65.276 1.00 42.33 333 SER A N 1
ATOM 1944 C CA . SER A 1 269 ? 37.468 65.300 64.926 1.00 44.78 333 SER A CA 1
ATOM 1945 C C . SER A 1 269 ? 37.855 65.754 63.534 1.00 46.70 333 SER A C 1
ATOM 1946 O O . SER A 1 269 ? 38.961 65.506 63.078 1.00 47.98 333 SER A O 1
ATOM 1949 N N . THR A 1 270 ? 36.946 66.432 62.858 1.00 48.41 334 THR A N 1
ATOM 1950 C CA . THR A 1 270 ? 37.245 66.875 61.517 1.00 51.71 334 THR A CA 1
ATOM 1951 C C . THR A 1 270 ? 36.972 68.375 61.278 1.00 55.42 334 THR A C 1
ATOM 1952 O O . THR A 1 270 ? 37.821 69.083 60.737 1.00 54.93 334 THR A O 1
ATOM 1956 N N . GLY A 1 271 ? 35.805 68.858 61.697 1.00 59.04 335 GLY A N 1
ATOM 1957 C CA . GLY A 1 271 ? 35.480 70.261 61.517 1.00 63.57 335 GLY A CA 1
ATOM 1958 C C . GLY A 1 271 ? 35.021 70.657 60.122 1.00 67.51 335 GLY A C 1
ATOM 1959 O O . GLY A 1 271 ? 34.453 69.848 59.381 1.00 67.74 335 GLY A O 1
ATOM 1960 N N . THR A 1 272 ? 35.269 71.918 59.767 1.00 70.61 336 THR A N 1
ATOM 1961 C CA . THR A 1 272 ? 34.897 72.466 58.460 1.00 74.02 336 THR A CA 1
ATOM 1962 C C . THR A 1 272 ? 36.109 72.601 57.551 1.00 76.64 336 THR A C 1
ATOM 1963 O O . THR A 1 272 ? 37.140 73.136 57.964 1.00 77.63 336 THR A O 1
ATOM 1967 N N . PRO A 1 273 ? 35.991 72.127 56.292 1.00 79.13 337 PRO A N 1
ATOM 1968 C CA . PRO A 1 273 ? 37.036 72.149 55.263 1.00 82.03 337 PRO A CA 1
ATOM 1969 C C . PRO A 1 273 ? 38.128 73.232 55.372 1.00 85.48 337 PRO A C 1
ATOM 1970 O O . PRO A 1 273 ? 39.300 72.914 55.573 1.00 86.05 337 PRO A O 1
ATOM 1974 N N . PRO A 1 274 ? 37.775 74.521 55.224 1.00 88.06 338 PRO A N 1
ATOM 1975 C CA . PRO A 1 274 ? 36.482 75.147 54.952 1.00 90.23 338 PRO A CA 1
ATOM 1976 C C . PRO A 1 274 ? 36.507 75.733 53.545 1.00 92.43 338 PRO A C 1
ATOM 1977 O O . PRO A 1 274 ? 36.828 75.053 52.578 1.00 92.52 338 PRO A O 1
ATOM 1981 N N . ALA A 1 275 ? 36.232 77.026 53.455 1.00 94.88 339 ALA A N 1
ATOM 1982 C CA . ALA A 1 275 ? 36.223 77.707 52.169 1.00 96.74 339 ALA A CA 1
ATOM 1983 C C . ALA A 1 275 ? 37.533 78.479 51.958 1.00 98.16 339 ALA A C 1
ATOM 1984 O O . ALA A 1 275 ? 38.131 78.990 52.914 1.00 98.58 339 ALA A O 1
ATOM 1986 N N . ALA A 1 276 ? 37.981 78.534 50.700 1.00 99.38 340 ALA A N 1
ATOM 1987 C CA . ALA A 1 276 ? 39.221 79.220 50.312 1.00 99.87 340 ALA A CA 1
ATOM 1988 C C . ALA A 1 276 ? 39.136 80.730 50.503 1.00 100.20 340 ALA A C 1
ATOM 1989 O O . ALA A 1 276 ? 38.085 81.216 50.965 1.00 100.28 340 ALA A O 1
#

Radius of gyration: 19.75 Å; Cα contacts (8 Å, |Δi|>4): 571; chains: 1; bounding box: 50×60×34 Å

Solvent-accessible surface area: 12535 Å² total; per-residue (Å²): 96,38,0,4,3,20,12,78,75,93,35,43,19,18,116,11,3,20,90,7,1,70,55,33,0,103,133,64,223,33,86,38,23,97,70,85,48,134,116,122,93,112,138,84,77,98,15,43,0,13,0,19,4,7,48,52,107,116,173,63,85,52,156,81,35,14,2,3,0,13,11,99,12,114,108,39,4,2,0,26,11,31,11,94,34,0,0,78,59,0,0,52,8,0,16,131,3,75,24,52,3,2,0,2,20,11,103,52,146,40,84,119,86,84,20,52,57,67,14,30,26,0,0,86,75,7,0,142,144,52,62,74,81,29,34,116,79,44,42,49,101,19,142,56,27,52,103,2,0,73,108,0,0,144,53,0,46,137,104,21,82,63,54,0,0,0,3,0,3,1,0,47,0,0,36,0,0,15,77,6,0,100,148,97,28,80,20,53,24,147,9,0,30,0,0,0,0,10,17,8,63,42,0,122,148,41,16,0,0,0,0,19,6,42,0,54,48,0,0,28,100,0,0,64,8,1,2,57,50,36,142,54,95,158,34,107,62,56,111,45,107,35,99,6,90,44,49,96,61,65,2,0,30,92,9,87,91,168